Protein AF-I0AJA7-F1 (afdb_monomer)

Radius of gyration: 18.66 Å; Cα contacts (8 Å, |Δi|>4): 618; chains: 1; bounding box: 47×34×49 Å

pLDDT: mean 85.01, std 11.53, range [27.8, 97.38]

Structure (mmCIF, N/CA/C/O backbone):
data_AF-I0AJA7-F1
#
_entry.id   AF-I0AJA7-F1
#
loop_
_atom_site.group_PDB
_atom_site.id
_atom_site.type_symbol
_atom_site.label_atom_id
_atom_site.label_alt_id
_atom_site.label_comp_id
_atom_site.label_asym_id
_atom_site.label_entity_id
_atom_site.label_seq_id
_atom_site.pdbx_PDB_ins_code
_atom_site.Cartn_x
_atom_site.Cartn_y
_atom_site.Cartn_z
_atom_site.occupancy
_atom_site.B_iso_or_equiv
_atom_site.auth_seq_id
_atom_site.auth_comp_id
_atom_site.auth_asym_id
_atom_site.auth_atom_id
_atom_site.pdbx_PDB_model_num
ATOM 1 N N . MET A 1 1 ? -24.443 5.698 -25.771 1.00 28.80 1 MET A N 1
ATOM 2 C CA . MET A 1 1 ? -25.029 6.814 -25.004 1.00 28.80 1 MET A CA 1
ATOM 3 C C . MET A 1 1 ? -23.928 7.252 -24.062 1.00 28.80 1 MET A C 1
ATOM 5 O O . MET A 1 1 ? -23.588 6.493 -23.167 1.00 28.80 1 MET A O 1
ATOM 9 N N . ASN A 1 2 ? -23.238 8.340 -24.402 1.00 27.80 2 ASN A N 1
ATOM 10 C CA . ASN A 1 2 ? -22.091 8.824 -23.638 1.00 27.80 2 ASN A CA 1
ATOM 11 C C . ASN A 1 2 ? -22.636 9.619 -22.460 1.00 27.80 2 ASN A C 1
ATOM 13 O O . ASN A 1 2 ? -22.949 10.796 -22.620 1.00 27.80 2 ASN A O 1
ATOM 17 N N . ASP A 1 3 ? -22.815 8.954 -21.324 1.00 27.94 3 ASP A N 1
ATOM 18 C CA . ASP A 1 3 ? -23.122 9.650 -20.084 1.00 27.94 3 ASP A CA 1
ATOM 19 C C . ASP A 1 3 ? -21.800 10.179 -19.528 1.00 27.94 3 ASP A C 1
ATOM 21 O O . ASP A 1 3 ? -20.917 9.420 -19.118 1.00 27.94 3 ASP A O 1
ATOM 25 N N . ILE A 1 4 ? -21.612 11.491 -19.651 1.00 33.59 4 ILE A N 1
ATOM 26 C CA . ILE A 1 4 ? -20.440 12.183 -19.129 1.00 33.59 4 ILE A CA 1
ATOM 27 C C . ILE A 1 4 ? -20.624 12.239 -17.616 1.00 33.59 4 ILE A C 1
ATOM 29 O O . ILE A 1 4 ? -21.401 13.035 -17.094 1.00 33.59 4 ILE A O 1
ATOM 33 N N . ALA A 1 5 ? -19.907 11.347 -16.940 1.00 31.38 5 ALA A N 1
ATOM 34 C CA . ALA A 1 5 ? -19.584 11.397 -15.526 1.00 31.38 5 ALA A CA 1
ATOM 35 C C . ALA A 1 5 ? -19.478 12.840 -14.989 1.00 31.38 5 ALA A C 1
ATOM 37 O O . ALA A 1 5 ? -18.653 13.601 -15.503 1.00 31.38 5 ALA A O 1
ATOM 38 N N . PRO A 1 6 ? -20.231 13.231 -13.943 1.00 36.44 6 PRO A N 1
ATOM 39 C CA . PRO A 1 6 ? -19.955 14.473 -13.233 1.00 36.44 6 PRO A CA 1
ATOM 40 C C . PRO A 1 6 ? -18.508 14.462 -12.727 1.00 36.44 6 PRO A C 1
ATOM 42 O O . PRO A 1 6 ? -18.065 13.465 -12.145 1.00 36.44 6 PRO A O 1
ATOM 45 N N . ASN A 1 7 ? -17.787 15.567 -12.931 1.00 42.69 7 ASN A N 1
ATOM 46 C CA . ASN A 1 7 ? -16.457 15.788 -12.361 1.00 42.69 7 ASN A CA 1
ATOM 47 C C . ASN A 1 7 ? -16.501 15.473 -10.850 1.00 42.69 7 ASN A C 1
ATOM 49 O O . ASN A 1 7 ? -17.258 16.120 -10.130 1.00 42.69 7 ASN A O 1
ATOM 53 N N . ASN A 1 8 ? -15.709 14.485 -10.408 1.00 51.44 8 ASN A N 1
ATOM 54 C CA . ASN A 1 8 ? -15.612 13.902 -9.048 1.00 51.44 8 ASN A CA 1
ATOM 55 C C . ASN A 1 8 ? -16.446 12.641 -8.752 1.00 51.44 8 ASN A C 1
ATOM 57 O O . ASN A 1 8 ? -16.579 12.246 -7.596 1.00 51.44 8 ASN A O 1
ATOM 61 N N . SER A 1 9 ? -16.955 11.958 -9.775 1.00 63.28 9 SER A N 1
ATOM 62 C CA . SER A 1 9 ? -17.597 10.650 -9.593 1.00 63.28 9 SER A CA 1
ATOM 63 C C . SER A 1 9 ? -16.563 9.521 -9.633 1.00 63.28 9 SER A C 1
ATOM 65 O O . SER A 1 9 ? -15.803 9.414 -10.595 1.00 63.28 9 SER A O 1
ATOM 67 N N . SER A 1 10 ? -16.547 8.650 -8.621 1.00 75.19 10 SER A N 1
ATOM 68 C CA . SER A 1 10 ? -15.778 7.397 -8.659 1.00 75.19 10 SER A CA 1
ATOM 69 C C . SER A 1 10 ? -16.652 6.228 -9.090 1.00 75.19 10 SER A C 1
ATOM 71 O O . SER A 1 10 ? -17.839 6.168 -8.771 1.00 75.19 10 SER A O 1
ATOM 73 N N . TYR A 1 11 ? -16.053 5.269 -9.791 1.00 78.31 11 TYR A N 1
ATOM 74 C CA . TYR A 1 11 ? -16.751 4.112 -10.341 1.00 78.31 11 TY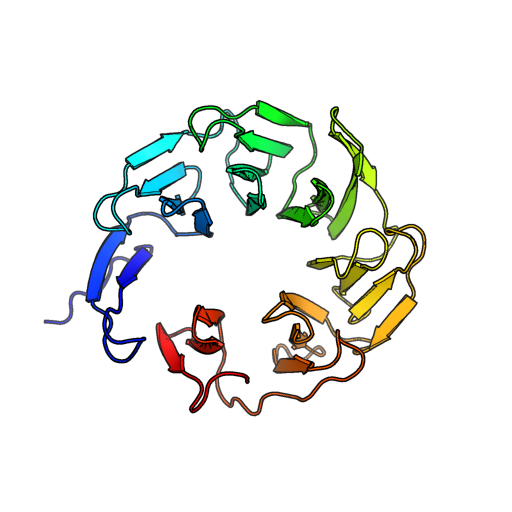R A CA 1
ATOM 75 C C . TYR A 1 11 ? -16.161 2.823 -9.792 1.00 78.31 11 TYR A C 1
ATOM 77 O O . TYR A 1 11 ? -14.954 2.606 -9.871 1.00 78.31 11 TYR A O 1
ATOM 85 N N . LEU A 1 12 ? -17.021 1.939 -9.295 1.00 80.12 12 LEU A N 1
ATOM 86 C CA . LEU A 1 12 ? -16.659 0.550 -9.062 1.00 80.12 12 LEU A CA 1
ATOM 87 C C . LEU A 1 12 ? -17.099 -0.273 -10.261 1.00 80.12 12 LEU A C 1
ATOM 89 O O . LEU A 1 12 ? -18.287 -0.353 -10.579 1.00 80.12 12 LEU A O 1
ATOM 93 N N . THR A 1 13 ? -16.132 -0.911 -10.904 1.00 81.44 13 THR A N 1
ATOM 94 C CA . THR A 1 13 ? -16.373 -1.850 -11.995 1.00 81.44 13 THR A CA 1
ATOM 95 C C . THR A 1 13 ? -15.940 -3.251 -11.584 1.00 81.44 13 THR A C 1
ATOM 97 O O . THR A 1 13 ? -15.104 -3.437 -10.698 1.00 81.44 13 THR A O 1
ATOM 100 N N . LYS A 1 14 ? -16.535 -4.262 -12.214 1.00 83.06 14 LYS A N 1
ATOM 101 C CA . LYS A 1 14 ? -16.221 -5.669 -11.971 1.00 83.06 14 LYS A CA 1
ATOM 102 C C . LYS A 1 14 ? -16.114 -6.417 -13.285 1.00 83.06 14 LYS A C 1
ATOM 104 O O . LYS A 1 14 ? -16.955 -6.262 -14.167 1.00 83.06 14 LYS A O 1
ATOM 109 N N . SER A 1 15 ? -15.111 -7.277 -13.364 1.00 82.38 15 SER A N 1
ATOM 110 C CA . SER A 1 15 ? -14.985 -8.277 -14.413 1.00 82.38 15 SER A CA 1
ATOM 111 C C . SER A 1 15 ? -15.304 -9.667 -13.862 1.00 82.38 15 SER A C 1
ATOM 113 O O . SER A 1 15 ? -14.946 -9.992 -12.728 1.00 82.38 15 SER A O 1
ATOM 115 N N . ILE A 1 16 ? -15.978 -10.487 -14.669 1.00 83.44 16 ILE A N 1
ATOM 116 C CA . ILE A 1 16 ? -16.261 -11.903 -14.372 1.00 83.44 16 ILE A CA 1
ATOM 117 C C . ILE A 1 16 ? -15.539 -12.865 -15.321 1.00 83.44 16 ILE A C 1
ATOM 119 O O . ILE A 1 16 ? -15.598 -14.074 -15.127 1.00 83.44 16 ILE A O 1
ATOM 123 N N . ASP A 1 17 ? -14.845 -12.338 -16.325 1.00 79.44 17 ASP A N 1
ATOM 124 C CA . ASP A 1 17 ? -14.130 -13.102 -17.347 1.00 79.44 17 ASP A CA 1
ATOM 125 C C . ASP A 1 17 ? -12.605 -12.963 -17.217 1.00 79.44 17 ASP A C 1
ATOM 127 O O . ASP A 1 17 ? -11.851 -13.296 -18.123 1.00 79.44 17 ASP A O 1
ATOM 131 N N . GLY A 1 18 ? -12.118 -12.511 -16.060 1.00 72.00 18 GLY A N 1
ATOM 132 C CA . GLY A 1 18 ? -10.684 -12.360 -15.822 1.00 72.00 18 GLY A CA 1
ATOM 133 C C . GLY A 1 18 ? -10.093 -11.147 -16.541 1.00 72.00 18 GLY A C 1
ATOM 134 O O . GLY A 1 18 ? -8.983 -11.230 -17.071 1.00 72.00 18 GLY A O 1
ATOM 135 N N . GLY A 1 19 ? -10.840 -10.044 -16.547 1.00 75.56 19 GLY A N 1
ATOM 136 C CA . GLY A 1 19 ? -10.420 -8.714 -16.974 1.00 75.56 19 GLY A CA 1
ATOM 137 C C . GLY A 1 19 ? -10.599 -8.410 -18.458 1.00 75.56 19 GLY A C 1
ATOM 138 O O . GLY A 1 19 ? -10.086 -7.380 -18.887 1.00 75.56 19 GLY A O 1
ATOM 139 N N . PHE A 1 20 ? -11.287 -9.261 -19.233 1.00 71.44 20 PHE A N 1
ATOM 140 C CA . PHE A 1 20 ? -11.563 -8.976 -20.648 1.00 71.44 20 PHE A CA 1
ATOM 141 C C . PHE A 1 20 ? -12.700 -7.967 -20.802 1.00 71.44 20 PHE A C 1
ATOM 143 O O . PHE A 1 20 ? -12.586 -7.044 -21.603 1.00 71.44 20 PHE A O 1
ATOM 150 N N . ASN A 1 21 ? -13.760 -8.105 -20.006 1.00 79.31 21 ASN A N 1
ATOM 151 C CA . ASN A 1 21 ? -14.864 -7.156 -19.946 1.00 79.31 21 ASN A CA 1
ATOM 152 C C . ASN A 1 21 ? -15.078 -6.666 -18.516 1.00 79.31 21 ASN A C 1
ATOM 154 O O . ASN A 1 21 ? -14.961 -7.423 -17.549 1.00 79.31 21 ASN A O 1
ATOM 158 N N . TRP A 1 22 ? -15.430 -5.387 -18.399 1.00 81.88 22 TRP A N 1
ATOM 159 C CA . TRP A 1 22 ? -15.702 -4.713 -17.135 1.00 81.88 22 TRP A CA 1
ATOM 160 C C . TRP A 1 22 ? -17.100 -4.109 -17.169 1.00 81.88 22 TRP A C 1
ATOM 162 O O . TRP A 1 22 ? -17.457 -3.392 -18.102 1.00 81.88 22 TRP A O 1
ATOM 172 N N . HIS A 1 23 ? -17.888 -4.389 -16.136 1.00 82.31 23 HIS A N 1
ATOM 173 C CA . HIS A 1 23 ? -19.232 -3.849 -15.971 1.00 82.31 23 HIS A CA 1
ATOM 174 C C . HIS A 1 23 ? -19.256 -2.878 -14.800 1.00 82.31 23 HIS A C 1
ATOM 176 O O . HIS A 1 23 ? -18.703 -3.172 -13.738 1.00 82.31 23 HIS A O 1
ATOM 182 N N . LEU A 1 24 ? -19.905 -1.730 -14.987 1.00 84.25 24 LEU A N 1
ATOM 183 C CA . LEU A 1 24 ? -20.168 -0.797 -13.900 1.00 84.25 24 LEU A CA 1
ATOM 184 C C . LEU A 1 24 ? -21.097 -1.459 -12.878 1.00 84.25 24 LEU A C 1
ATOM 186 O O . LEU A 1 24 ? -22.171 -1.938 -13.233 1.00 84.25 24 LEU A O 1
ATOM 190 N N . ILE A 1 25 ? -20.667 -1.477 -11.621 1.00 82.25 25 ILE A N 1
ATOM 191 C CA . ILE A 1 25 ? -21.455 -1.970 -10.492 1.00 82.25 25 ILE A CA 1
ATOM 192 C C . ILE A 1 25 ? -22.130 -0.803 -9.786 1.00 82.25 25 ILE A C 1
ATOM 194 O O . ILE A 1 25 ? -23.331 -0.839 -9.538 1.00 82.25 25 ILE A O 1
ATOM 198 N N . GLN A 1 26 ? -21.358 0.238 -9.471 1.00 80.88 26 GLN A N 1
ATOM 199 C CA . GLN A 1 26 ? -21.854 1.376 -8.714 1.00 80.88 26 GLN A CA 1
ATOM 200 C C . GLN A 1 26 ? -21.039 2.636 -9.002 1.00 80.88 26 GLN A C 1
ATOM 202 O O . GLN A 1 26 ? -19.828 2.575 -9.229 1.00 80.88 26 GLN A O 1
ATOM 207 N N . SER A 1 27 ? -21.716 3.779 -8.952 1.00 79.75 27 SER A N 1
ATOM 208 C CA . SER A 1 27 ? -21.107 5.107 -8.945 1.00 79.75 27 SER A CA 1
ATOM 209 C C . SER A 1 27 ? -21.172 5.699 -7.543 1.00 79.75 27 SER A C 1
ATOM 211 O O . SER A 1 27 ? -22.176 5.555 -6.844 1.00 79.75 27 SER A O 1
ATOM 213 N N . PHE A 1 28 ? -20.111 6.388 -7.147 1.00 75.56 28 PHE A N 1
ATOM 214 C CA . PHE A 1 28 ? -20.009 7.099 -5.881 1.00 75.56 28 PHE A CA 1
ATOM 215 C C . PHE A 1 28 ? -19.777 8.581 -6.144 1.00 75.56 28 PHE A C 1
ATOM 217 O O . PHE A 1 28 ? -19.058 8.948 -7.071 1.00 75.56 28 PHE A O 1
ATOM 224 N N . SER A 1 29 ? -20.363 9.425 -5.297 1.00 75.12 29 SER A N 1
ATOM 225 C CA . SER A 1 29 ? -20.196 10.881 -5.347 1.00 75.12 29 SER A CA 1
ATOM 226 C C . SER A 1 29 ? -18.850 11.367 -4.799 1.00 75.12 29 SER A C 1
ATOM 228 O O . SER A 1 29 ? -18.519 12.533 -4.975 1.00 75.12 29 SER A O 1
ATOM 230 N N . ASN A 1 30 ? -18.106 10.494 -4.113 1.00 74.31 30 ASN A N 1
ATOM 231 C CA . ASN A 1 30 ? -16.823 10.791 -3.478 1.00 74.31 30 ASN A CA 1
ATOM 232 C C . ASN A 1 30 ? -15.710 9.937 -4.092 1.00 74.31 30 ASN A C 1
ATOM 234 O O . ASN A 1 30 ? -15.965 8.831 -4.577 1.00 74.31 30 ASN A O 1
ATOM 238 N N . ASN A 1 31 ? -14.469 10.418 -3.993 1.00 75.69 31 ASN A N 1
ATOM 239 C CA . ASN A 1 31 ? -13.288 9.673 -4.421 1.00 75.69 31 ASN A CA 1
ATOM 240 C C . ASN A 1 31 ? -13.082 8.403 -3.592 1.00 75.69 31 ASN A C 1
ATOM 242 O O . ASN A 1 31 ? -13.161 8.439 -2.361 1.00 75.69 31 ASN A O 1
ATOM 246 N N . ILE A 1 32 ? -12.793 7.292 -4.273 1.00 76.12 32 ILE A N 1
ATOM 247 C CA . ILE A 1 32 ? -12.325 6.063 -3.628 1.00 76.12 32 ILE A CA 1
ATOM 248 C C . ILE A 1 32 ? -10.819 6.194 -3.391 1.00 76.12 32 ILE A C 1
ATOM 250 O O . ILE A 1 32 ? -10.046 6.204 -4.346 1.00 76.12 32 ILE A O 1
ATOM 254 N N . ASN A 1 33 ? -10.411 6.256 -2.125 1.00 73.69 33 ASN A N 1
ATOM 255 C CA . ASN A 1 33 ? -9.003 6.409 -1.738 1.00 73.69 33 ASN A CA 1
ATOM 256 C C . ASN A 1 33 ? -8.335 5.071 -1.397 1.00 73.69 33 ASN A C 1
ATOM 258 O O . ASN A 1 33 ? -7.114 4.979 -1.352 1.00 73.69 33 ASN A O 1
ATOM 262 N N . GLY A 1 34 ? -9.124 4.020 -1.172 1.00 74.81 34 GLY A N 1
ATOM 263 C CA . GLY A 1 34 ? -8.604 2.698 -0.850 1.00 74.81 34 GLY A CA 1
ATOM 264 C C . GLY A 1 34 ? -9.636 1.607 -1.078 1.00 74.81 34 GLY A C 1
ATOM 265 O O . GLY A 1 34 ? -10.841 1.829 -0.950 1.00 74.81 34 GLY A O 1
ATOM 266 N N . PHE A 1 35 ? -9.146 0.425 -1.432 1.00 80.44 35 PHE A N 1
ATOM 267 C CA . PHE A 1 35 ? -9.936 -0.781 -1.625 1.00 80.44 35 PHE A CA 1
ATOM 268 C C . PHE A 1 35 ? -9.157 -1.972 -1.080 1.00 80.44 35 PHE A C 1
ATOM 270 O O . PHE A 1 35 ? -7.956 -2.091 -1.316 1.00 80.44 35 PHE A O 1
ATOM 277 N N . GLY A 1 36 ? -9.841 -2.873 -0.388 1.00 80.00 36 GLY A N 1
ATOM 278 C CA . GLY A 1 36 ? -9.229 -4.097 0.107 1.00 80.00 36 GLY A CA 1
ATOM 279 C C . GLY A 1 36 ? -10.250 -5.186 0.359 1.00 80.00 36 GLY A C 1
ATOM 280 O O . GLY A 1 36 ? -11.458 -4.984 0.229 1.00 80.00 36 GLY A O 1
ATOM 281 N N . SER A 1 37 ? -9.763 -6.368 0.710 1.00 80.69 37 SER A N 1
ATOM 282 C CA . SER A 1 37 ? -10.622 -7.499 1.026 1.00 80.69 37 SER A CA 1
ATOM 283 C C . SER A 1 37 ? -10.061 -8.306 2.177 1.00 80.69 37 SER A C 1
ATOM 285 O O . SER A 1 37 ? -8.865 -8.584 2.199 1.00 80.69 37 SER A O 1
ATOM 287 N N . ILE A 1 38 ? -10.935 -8.754 3.070 1.00 79.56 38 ILE A N 1
ATOM 288 C CA . ILE A 1 38 ? -10.582 -9.690 4.133 1.00 79.56 38 ILE A CA 1
ATOM 289 C C . ILE A 1 38 ? -11.756 -10.620 4.417 1.00 79.56 38 ILE A C 1
ATOM 291 O O . ILE A 1 38 ? -12.902 -10.185 4.422 1.00 79.56 38 ILE A O 1
ATOM 295 N N . ASN A 1 39 ? -11.502 -11.917 4.611 1.00 79.00 39 ASN A N 1
ATOM 296 C CA . ASN A 1 39 ? -12.537 -12.912 4.932 1.00 79.00 39 ASN A CA 1
ATOM 297 C C . ASN A 1 39 ? -13.765 -12.869 3.990 1.00 79.00 39 ASN A C 1
ATOM 299 O O . ASN A 1 39 ? -14.907 -12.882 4.445 1.00 79.00 39 ASN A O 1
ATOM 303 N N . ASN A 1 40 ? -13.533 -12.792 2.670 1.00 79.44 40 ASN A N 1
ATOM 304 C CA . ASN A 1 40 ? -14.555 -12.648 1.610 1.00 79.44 40 ASN A CA 1
ATOM 305 C C . ASN A 1 40 ? -15.407 -11.367 1.655 1.00 79.44 40 ASN A C 1
ATOM 307 O O . ASN A 1 40 ? -16.349 -11.227 0.870 1.00 79.44 40 ASN A O 1
ATOM 311 N N . LYS A 1 41 ? -15.069 -10.425 2.528 1.00 83.19 41 LYS A N 1
ATOM 312 C CA . LYS A 1 41 ? -15.641 -9.086 2.566 1.00 83.19 41 LYS A CA 1
ATOM 313 C C . LYS A 1 41 ? -14.770 -8.130 1.765 1.00 83.19 41 LYS A C 1
ATOM 315 O O . LYS A 1 41 ? -13.550 -8.280 1.754 1.00 83.19 41 LYS A O 1
ATOM 320 N N . LEU A 1 42 ? -15.394 -7.165 1.100 1.00 86.56 42 LEU A N 1
ATOM 321 C CA . LEU A 1 42 ? -14.699 -6.082 0.408 1.00 86.56 42 LEU A CA 1
ATOM 322 C C . LEU A 1 42 ? -14.890 -4.783 1.176 1.00 86.56 42 LEU A C 1
ATOM 324 O O . LEU A 1 42 ? -15.961 -4.540 1.723 1.00 86.56 42 LEU A O 1
ATOM 328 N N . PHE A 1 43 ? -13.871 -3.941 1.167 1.00 84.31 43 PHE A N 1
ATOM 329 C CA . PHE A 1 43 ? -13.844 -2.678 1.882 1.00 84.31 43 PHE A CA 1
ATOM 330 C C . PHE A 1 43 ? -13.462 -1.551 0.934 1.00 84.31 43 PHE A C 1
ATOM 332 O O . PHE A 1 43 ? -12.614 -1.736 0.060 1.00 84.31 43 PHE A O 1
ATOM 339 N N . LEU A 1 44 ? -14.099 -0.398 1.111 1.00 84.56 44 LEU A N 1
ATOM 340 C CA . LEU A 1 44 ? -13.836 0.828 0.368 1.00 84.56 44 LEU A CA 1
ATOM 341 C C . LEU A 1 44 ? -13.639 1.982 1.343 1.00 84.56 44 LEU A C 1
ATOM 343 O O . LEU A 1 44 ? -14.445 2.170 2.250 1.00 84.56 44 LEU A O 1
ATOM 347 N N . ILE A 1 45 ? -12.616 2.792 1.097 1.00 79.00 45 ILE A N 1
ATOM 348 C CA . ILE A 1 45 ? -12.473 4.116 1.701 1.00 79.00 45 ILE A CA 1
ATOM 349 C C . ILE A 1 45 ? -12.988 5.142 0.703 1.00 79.00 45 ILE A C 1
ATOM 351 O O . ILE A 1 45 ? -12.527 5.178 -0.440 1.00 79.00 45 ILE A O 1
ATOM 355 N N . ARG A 1 46 ? -13.908 5.998 1.145 1.00 78.25 46 ARG A N 1
ATOM 356 C CA . ARG A 1 46 ? -14.548 7.038 0.335 1.00 78.25 46 ARG A CA 1
ATOM 357 C C . ARG A 1 46 ? -14.474 8.376 1.066 1.00 78.25 46 ARG A C 1
ATOM 359 O O . ARG A 1 46 ? -15.331 8.675 1.894 1.00 78.25 46 ARG A O 1
ATOM 366 N N . GLY A 1 47 ? -13.453 9.183 0.782 1.00 75.12 47 GLY A N 1
ATOM 367 C CA . GLY A 1 47 ? -13.195 10.411 1.545 1.00 75.12 47 GLY A CA 1
ATOM 368 C C . GLY A 1 47 ? -12.914 10.114 3.025 1.00 75.12 47 GLY A C 1
ATOM 369 O O . GLY A 1 47 ? -11.850 9.593 3.349 1.00 75.12 47 GLY A O 1
ATOM 370 N N . THR A 1 48 ? -13.868 10.433 3.904 1.00 72.56 48 THR A N 1
ATOM 371 C CA . THR A 1 48 ? -13.823 10.173 5.360 1.00 72.56 48 THR A CA 1
ATOM 372 C C . THR A 1 48 ? -14.601 8.932 5.794 1.00 72.56 48 THR A C 1
ATOM 374 O O . THR A 1 48 ? -14.571 8.574 6.970 1.00 72.56 48 THR A O 1
ATOM 377 N N . SER A 1 49 ? -15.311 8.285 4.871 1.00 75.38 49 SER A N 1
ATOM 378 C CA . SER A 1 49 ? -16.213 7.176 5.177 1.00 75.38 49 SER A CA 1
ATOM 379 C C . SER A 1 49 ? -15.597 5.841 4.783 1.00 75.38 49 SER A C 1
ATOM 381 O O . SER A 1 49 ? -14.881 5.732 3.782 1.00 75.38 49 SER A O 1
ATOM 383 N N . PHE A 1 50 ? -15.923 4.806 5.547 1.00 80.50 50 PHE A N 1
ATOM 384 C CA . PHE A 1 50 ? -15.502 3.438 5.282 1.00 80.50 50 PHE A CA 1
ATOM 385 C C . PHE A 1 50 ? -16.723 2.563 5.018 1.00 80.50 50 PHE A C 1
ATOM 387 O O . PHE A 1 50 ? -17.679 2.578 5.793 1.00 80.50 50 PHE A O 1
ATOM 394 N N . SER A 1 51 ? -16.702 1.790 3.935 1.00 83.38 51 SER A N 1
ATOM 395 C CA . SER A 1 51 ? -17.842 0.973 3.515 1.00 83.38 51 SER A CA 1
ATOM 396 C C . SER A 1 51 ? -17.455 -0.485 3.339 1.00 83.38 51 SER A C 1
ATOM 398 O O . SER A 1 51 ? -16.350 -0.802 2.904 1.00 83.38 51 SER A O 1
ATOM 400 N N . LEU A 1 52 ? -18.402 -1.372 3.628 1.00 86.38 52 LEU A N 1
ATOM 401 C CA . LEU A 1 52 ? -18.269 -2.819 3.555 1.00 86.38 52 LEU A CA 1
ATOM 402 C C . LEU A 1 52 ? -19.269 -3.415 2.571 1.00 86.38 52 LEU A C 1
ATOM 404 O O . LEU A 1 52 ? -20.465 -3.127 2.615 1.00 86.38 52 LEU A O 1
ATOM 408 N N . SER A 1 53 ? -18.784 -4.360 1.779 1.00 87.81 53 SER A N 1
ATOM 409 C CA . SER A 1 53 ? -19.605 -5.320 1.061 1.00 87.81 53 SER A CA 1
ATOM 410 C C . SER A 1 53 ? -19.376 -6.731 1.598 1.00 87.81 53 SER A C 1
ATOM 412 O O . SER A 1 53 ? -18.245 -7.215 1.665 1.00 87.81 53 SER A O 1
ATOM 414 N N . SER A 1 54 ? -20.470 -7.414 1.943 1.00 87.81 54 SER A N 1
ATOM 415 C CA . SER A 1 54 ? -20.460 -8.831 2.352 1.00 87.81 54 SER A CA 1
ATOM 416 C C . SER A 1 54 ? -20.923 -9.781 1.240 1.00 87.81 54 SER A C 1
ATOM 418 O O . SER A 1 54 ? -20.960 -10.992 1.431 1.00 87.81 54 SER A O 1
ATOM 420 N N . ASP A 1 55 ? -21.266 -9.248 0.068 1.00 87.06 55 ASP A N 1
ATOM 421 C CA . ASP A 1 55 ? -21.876 -9.970 -1.052 1.00 87.06 55 ASP A CA 1
ATOM 422 C C . ASP A 1 55 ? -21.053 -9.841 -2.347 1.00 87.06 55 ASP A C 1
ATOM 424 O O . ASP A 1 55 ? -21.580 -9.820 -3.461 1.00 87.06 55 ASP A O 1
ATOM 428 N N . LYS A 1 56 ? -19.720 -9.803 -2.207 1.00 84.25 56 LYS A N 1
ATOM 429 C CA . LYS A 1 56 ? -18.758 -9.734 -3.327 1.00 84.25 56 LYS A CA 1
ATOM 430 C C . LYS A 1 56 ? -18.936 -8.484 -4.202 1.00 84.25 56 LYS A C 1
ATOM 432 O O . LYS A 1 56 ? -18.777 -8.552 -5.431 1.00 84.25 56 LYS A O 1
ATOM 437 N N . GLY A 1 57 ? -19.239 -7.362 -3.554 1.00 83.38 57 GLY A N 1
ATOM 438 C CA . GLY A 1 57 ? -19.323 -6.029 -4.138 1.00 83.38 57 GLY A CA 1
ATOM 439 C C . GLY A 1 57 ? -20.686 -5.673 -4.717 1.00 83.38 57 GLY A C 1
ATOM 440 O O . GLY A 1 57 ? -20.763 -4.647 -5.381 1.00 83.38 57 GLY A O 1
ATOM 441 N N . ALA A 1 58 ? -21.722 -6.501 -4.530 1.00 81.31 58 ALA A N 1
ATOM 442 C CA . ALA A 1 58 ? -23.045 -6.237 -5.095 1.00 81.31 58 ALA A CA 1
ATOM 443 C C . ALA A 1 58 ? -23.787 -5.133 -4.328 1.00 81.31 58 ALA A C 1
ATOM 445 O O . ALA A 1 58 ? -24.448 -4.302 -4.945 1.00 81.31 58 ALA A O 1
ATOM 446 N N . THR A 1 59 ? -23.628 -5.084 -3.006 1.00 85.62 59 THR A N 1
ATOM 447 C CA . THR A 1 59 ? -24.118 -4.005 -2.149 1.00 85.62 59 THR A CA 1
ATOM 448 C C . THR A 1 59 ? -23.026 -3.517 -1.204 1.00 85.62 59 THR A C 1
ATOM 450 O O . THR A 1 59 ? -22.121 -4.265 -0.821 1.00 85.62 59 THR A O 1
ATOM 453 N N . TRP A 1 60 ? -23.110 -2.237 -0.841 1.00 85.12 60 TRP A N 1
ATOM 454 C CA . TRP A 1 60 ? -22.157 -1.551 0.025 1.00 85.12 60 TRP A CA 1
ATOM 455 C C . TRP A 1 60 ? -22.901 -0.823 1.134 1.00 85.12 60 TRP A C 1
ATOM 457 O O . TRP A 1 60 ? -23.807 -0.040 0.857 1.00 85.12 60 TRP A O 1
ATOM 467 N N . ASN A 1 61 ? -22.492 -1.071 2.374 1.00 84.06 61 ASN A N 1
ATOM 468 C CA . ASN A 1 61 ? -23.026 -0.413 3.560 1.00 84.06 61 ASN A CA 1
ATOM 469 C C . ASN A 1 61 ? -21.921 0.408 4.213 1.00 84.06 61 ASN A C 1
ATOM 471 O O . ASN A 1 61 ? -20.791 -0.070 4.327 1.00 84.06 61 ASN A O 1
ATOM 475 N N . ASP A 1 62 ? -22.242 1.619 4.649 1.00 82.38 62 ASP A N 1
ATOM 476 C CA . ASP A 1 62 ? -21.326 2.410 5.461 1.00 82.38 62 ASP A CA 1
ATOM 477 C C . ASP A 1 62 ? -21.165 1.779 6.840 1.00 82.38 62 ASP A C 1
ATOM 479 O O . ASP A 1 62 ? -22.141 1.370 7.468 1.00 82.38 62 ASP A O 1
ATOM 483 N N . LEU A 1 63 ? -19.913 1.637 7.266 1.00 75.62 63 LEU A N 1
ATOM 484 C CA . LEU A 1 63 ? -19.559 1.016 8.533 1.00 75.62 63 LEU A CA 1
ATOM 485 C C . LEU A 1 63 ? -19.412 2.049 9.642 1.00 75.62 63 LEU A C 1
ATOM 487 O O . LEU A 1 63 ? -19.960 1.869 10.725 1.00 75.62 63 LEU A O 1
ATOM 491 N N . PHE A 1 64 ? -18.659 3.113 9.376 1.00 70.94 64 PHE A N 1
ATOM 492 C CA . PHE A 1 64 ? -18.363 4.138 10.366 1.00 70.94 64 PHE A CA 1
ATOM 493 C C . PHE A 1 64 ? -17.899 5.436 9.709 1.00 70.94 64 PHE A C 1
ATOM 495 O O . PHE A 1 64 ? -17.289 5.432 8.634 1.00 70.94 64 PHE A O 1
ATOM 502 N N . ASP A 1 65 ? -18.125 6.524 10.438 1.00 72.62 65 ASP A N 1
ATOM 503 C CA . ASP A 1 65 ? -17.352 7.753 10.316 1.00 72.62 65 ASP A CA 1
ATOM 504 C C . ASP A 1 65 ? -16.225 7.707 11.351 1.00 72.62 65 ASP A C 1
ATOM 506 O O . ASP A 1 65 ? -16.442 7.291 12.492 1.00 72.62 65 ASP A O 1
ATOM 510 N N . ILE A 1 66 ? -15.013 8.112 10.968 1.00 72.88 66 ILE A N 1
ATOM 511 C CA . ILE A 1 66 ? -13.897 8.195 11.916 1.00 72.88 66 ILE A CA 1
ATOM 512 C C . ILE A 1 66 ? -14.053 9.487 12.723 1.00 72.88 66 ILE A C 1
ATOM 514 O O . ILE A 1 66 ? -13.953 10.570 12.139 1.00 72.88 66 ILE A O 1
ATOM 518 N N . PRO A 1 67 ? -14.297 9.420 14.046 1.00 67.50 67 PRO A N 1
ATOM 519 C CA . PRO A 1 67 ? -14.563 10.616 14.832 1.00 67.50 67 PRO A CA 1
ATOM 520 C C . PRO A 1 67 ? -13.401 11.610 14.745 1.00 67.50 67 PRO A C 1
ATOM 522 O O . PRO A 1 67 ? -12.247 11.245 14.958 1.00 67.50 67 PRO A O 1
ATOM 525 N N . SER A 1 68 ? -13.715 12.877 14.468 1.00 74.94 68 SER A N 1
ATOM 526 C CA . SER A 1 68 ? -12.772 14.011 14.469 1.00 74.94 68 SER A CA 1
ATOM 527 C C . SER A 1 68 ? -11.674 14.006 13.393 1.00 74.94 68 SER A C 1
ATOM 529 O O . SER A 1 68 ? -10.912 14.976 13.326 1.00 74.94 68 SER A O 1
ATOM 531 N N . ALA A 1 69 ? -11.590 12.970 12.554 1.00 78.25 69 ALA A N 1
ATOM 532 C CA . ALA A 1 69 ? -10.684 12.921 11.411 1.00 78.25 69 ALA A CA 1
ATOM 533 C C . ALA A 1 69 ? -11.351 13.520 10.169 1.00 78.25 69 ALA A C 1
ATOM 535 O O . ALA A 1 69 ? -12.495 13.201 9.848 1.00 78.25 69 ALA A O 1
ATOM 536 N N . ASN A 1 70 ? -10.624 14.378 9.456 1.00 82.88 70 ASN A N 1
ATOM 537 C CA . ASN A 1 70 ? -11.101 14.986 8.212 1.00 82.88 70 ASN A CA 1
ATOM 538 C C . ASN A 1 70 ? -10.564 14.266 6.976 1.00 82.88 70 ASN A C 1
ATOM 540 O O . ASN A 1 70 ? -11.012 14.547 5.864 1.00 82.88 70 ASN A O 1
ATOM 544 N N . LEU A 1 71 ? -9.599 13.358 7.150 1.00 83.81 71 LEU A N 1
ATOM 545 C CA . LEU A 1 71 ? -8.991 12.634 6.046 1.00 83.81 71 LEU A CA 1
ATOM 546 C C . LEU A 1 71 ? -8.586 11.220 6.453 1.00 83.81 71 LEU A C 1
ATOM 548 O O . LEU A 1 71 ? -7.890 11.027 7.445 1.00 83.81 71 LEU A O 1
ATOM 552 N N . ILE A 1 72 ? -8.954 10.246 5.622 1.00 86.12 72 ILE A N 1
ATOM 553 C CA . ILE A 1 72 ? -8.354 8.911 5.627 1.00 86.12 72 ILE A CA 1
ATOM 554 C C . ILE A 1 72 ? -7.287 8.868 4.537 1.00 86.12 72 ILE A C 1
ATOM 556 O O . ILE A 1 72 ? -7.583 9.164 3.376 1.00 86.12 72 ILE A O 1
ATOM 560 N N . THR A 1 73 ? -6.065 8.487 4.902 1.00 86.81 73 THR A N 1
ATOM 561 C CA . THR A 1 73 ? -4.916 8.461 3.983 1.00 86.81 73 THR A CA 1
ATOM 562 C C . THR A 1 73 ? -4.550 7.071 3.498 1.00 86.81 73 THR A C 1
ATOM 564 O O . THR A 1 73 ? -4.187 6.914 2.336 1.00 86.81 73 THR A O 1
ATOM 567 N N . SER A 1 74 ? -4.674 6.056 4.350 1.00 87.50 74 SER A N 1
ATOM 568 C CA . SER A 1 74 ? -4.370 4.672 3.994 1.00 87.50 74 SER A CA 1
ATOM 569 C C . SER A 1 74 ? -5.131 3.694 4.886 1.00 87.50 74 SER A C 1
ATOM 571 O O . SER A 1 74 ? -5.592 4.040 5.977 1.00 87.50 74 SER A O 1
ATOM 573 N N . CYS A 1 75 ? -5.239 2.450 4.422 1.00 87.44 75 CYS A N 1
ATOM 574 C CA . CYS A 1 75 ? -5.641 1.322 5.247 1.00 87.44 75 CYS A CA 1
ATOM 575 C C . CYS A 1 75 ? -4.774 0.093 5.002 1.00 87.44 75 CYS A C 1
ATOM 577 O O . CYS A 1 75 ? -4.345 -0.173 3.879 1.00 87.44 75 CYS A O 1
ATOM 579 N N . SER A 1 76 ? -4.645 -0.716 6.047 1.00 88.56 76 SER A N 1
ATOM 580 C CA . SER A 1 76 ? -4.047 -2.044 6.002 1.00 88.56 76 SER A CA 1
ATOM 581 C C . SER A 1 76 ? -4.999 -3.073 6.605 1.00 88.56 76 SER A C 1
ATOM 583 O O . SER A 1 76 ? -5.746 -2.776 7.540 1.00 88.56 76 SER A O 1
ATOM 585 N N . PHE A 1 77 ? -4.960 -4.292 6.072 1.00 86.75 77 PHE A N 1
ATOM 586 C CA . PHE A 1 77 ? -5.775 -5.419 6.514 1.00 86.75 77 PHE A CA 1
ATOM 587 C C . PHE A 1 77 ? -4.855 -6.520 7.042 1.00 86.75 77 PHE A C 1
ATOM 589 O O . PHE A 1 77 ? -4.035 -7.047 6.288 1.00 86.75 77 PHE A O 1
ATOM 596 N N . SER A 1 78 ? -4.987 -6.864 8.324 1.00 85.69 78 SER A N 1
ATOM 597 C CA . SER A 1 78 ? -4.171 -7.911 8.947 1.00 85.69 78 SER A CA 1
ATOM 598 C C . SER A 1 78 ? -4.596 -9.304 8.525 1.00 85.69 78 SER A C 1
ATOM 600 O O . SER A 1 78 ? -5.748 -9.540 8.173 1.00 85.69 78 SER A O 1
ATOM 602 N N . GLN A 1 79 ? -3.712 -10.285 8.686 1.00 81.06 79 GLN A N 1
ATOM 603 C CA . GLN A 1 79 ? -4.099 -11.694 8.535 1.00 81.06 79 GLN A CA 1
ATOM 604 C C . GLN A 1 79 ? -5.160 -12.130 9.563 1.00 81.06 79 GLN A C 1
ATOM 606 O O . GLN A 1 79 ? -5.927 -13.057 9.312 1.00 81.06 79 GLN A O 1
ATOM 611 N N . ASN A 1 80 ? -5.243 -11.431 10.698 1.00 84.19 80 ASN A N 1
ATOM 612 C CA . ASN A 1 80 ? -6.137 -11.749 11.811 1.00 84.19 80 ASN A CA 1
ATOM 613 C C . ASN A 1 80 ? -7.520 -11.082 11.722 1.00 84.19 80 ASN A C 1
ATOM 615 O O . ASN A 1 80 ? -8.306 -11.200 12.660 1.00 84.19 80 ASN A O 1
ATOM 619 N N . GLY A 1 81 ? -7.855 -10.382 10.632 1.00 84.94 81 GLY A N 1
ATOM 620 C CA . GLY A 1 81 ? -9.168 -9.727 10.512 1.00 84.94 81 GLY A CA 1
ATOM 621 C C . GLY A 1 81 ? -9.204 -8.263 10.949 1.00 84.94 81 GLY A C 1
ATOM 622 O O . GLY A 1 81 ? -10.273 -7.656 10.921 1.00 84.94 81 GLY A O 1
ATOM 623 N N . PHE A 1 82 ? -8.075 -7.700 11.378 1.00 89.31 82 PHE A N 1
ATOM 624 C CA . PHE A 1 82 ? -7.991 -6.319 11.846 1.00 89.31 82 PHE A CA 1
ATOM 625 C C . PHE A 1 82 ? -7.854 -5.359 10.673 1.00 89.31 82 PHE A C 1
ATOM 627 O O . PHE A 1 82 ? -7.258 -5.676 9.643 1.00 89.31 82 PHE A O 1
ATOM 634 N N . ILE A 1 83 ? -8.406 -4.169 10.860 1.00 89.19 83 ILE A N 1
ATOM 635 C CA . ILE A 1 83 ? -8.364 -3.085 9.888 1.00 89.19 83 ILE A CA 1
ATOM 636 C C . ILE A 1 83 ? -7.656 -1.925 10.561 1.00 89.19 83 ILE A C 1
ATOM 638 O O . ILE A 1 83 ? -8.152 -1.411 11.562 1.00 89.19 83 ILE A O 1
ATOM 642 N N . TYR A 1 84 ? -6.516 -1.521 10.019 1.00 90.81 84 TYR A N 1
ATOM 643 C CA . TYR A 1 84 ? -5.796 -0.333 10.459 1.00 90.81 84 TYR A CA 1
ATOM 644 C C . TYR A 1 84 ? -6.053 0.791 9.474 1.00 90.81 84 TYR A C 1
ATOM 646 O O . TYR A 1 84 ? -6.024 0.565 8.265 1.00 90.81 84 TYR A O 1
ATOM 654 N N . VAL A 1 85 ? -6.295 1.992 9.985 1.00 89.94 85 VAL A N 1
ATOM 655 C CA . VAL A 1 85 ? -6.599 3.171 9.175 1.00 89.94 85 VAL A CA 1
ATOM 656 C C . VAL A 1 85 ? -5.756 4.338 9.663 1.00 89.94 85 VAL A C 1
ATOM 658 O O . VAL A 1 85 ? -5.831 4.692 10.839 1.00 89.94 85 VAL A O 1
ATOM 661 N N . SER A 1 86 ? -4.958 4.928 8.774 1.00 91.19 86 SER A N 1
ATOM 662 C CA . SER A 1 86 ? -4.214 6.158 9.055 1.00 91.19 86 SER A CA 1
ATOM 663 C C . SER A 1 86 ? -5.025 7.383 8.644 1.00 91.19 86 SER A C 1
ATOM 665 O O . SER A 1 86 ? -5.722 7.376 7.623 1.00 91.19 86 SER A O 1
ATOM 667 N N . THR A 1 87 ? -4.944 8.435 9.455 1.00 90.56 87 THR A N 1
ATOM 668 C CA . THR A 1 87 ? -5.702 9.675 9.280 1.00 90.56 87 THR A CA 1
ATOM 669 C C . THR A 1 87 ? -4.870 10.910 9.621 1.00 90.56 87 THR A C 1
ATOM 671 O O . THR A 1 87 ? -3.748 10.822 10.127 1.00 90.56 87 THR A O 1
ATOM 674 N N . ASP A 1 88 ? -5.464 12.087 9.414 1.00 90.00 88 ASP A N 1
ATOM 675 C CA . ASP A 1 88 ? -4.943 13.375 9.888 1.00 90.00 88 ASP A CA 1
ATOM 676 C C . ASP A 1 88 ? -4.930 13.525 11.422 1.00 90.00 88 ASP A C 1
ATOM 678 O O . ASP A 1 88 ? -4.435 14.528 11.939 1.00 90.00 88 ASP A O 1
ATOM 682 N N . LYS A 1 89 ? -5.473 12.551 12.166 1.00 90.69 89 LYS A N 1
ATOM 683 C CA . LYS A 1 89 ? -5.551 12.560 13.637 1.00 90.69 89 LYS A CA 1
ATOM 684 C C . LYS A 1 89 ? -4.824 11.409 14.318 1.00 90.69 89 LYS A C 1
ATOM 686 O O . LYS A 1 89 ? -4.822 11.364 15.546 1.00 90.69 89 LYS A O 1
ATOM 691 N N . GLY A 1 90 ? -4.200 10.519 13.555 1.00 92.50 90 GLY A N 1
ATOM 692 C CA . GLY A 1 90 ? -3.491 9.367 14.089 1.00 92.50 90 GLY A CA 1
ATOM 693 C C . GLY A 1 90 ? -3.859 8.083 13.366 1.00 92.50 90 GLY A C 1
ATOM 694 O O . GLY A 1 90 ? -4.173 8.083 12.176 1.00 92.50 90 GLY A O 1
ATOM 695 N N . ILE A 1 91 ? -3.809 6.971 14.093 1.00 93.56 91 ILE A N 1
ATOM 696 C CA . ILE A 1 91 ? -4.122 5.645 13.555 1.00 93.56 91 ILE A CA 1
ATOM 697 C C . ILE A 1 91 ? -5.243 5.033 14.380 1.00 93.56 91 ILE A C 1
ATOM 699 O O . ILE A 1 91 ? -5.213 5.064 15.611 1.00 93.56 91 ILE A O 1
ATOM 703 N N . PHE A 1 92 ? -6.214 4.446 13.691 1.00 91.75 92 PHE A N 1
ATOM 704 C CA . PHE A 1 92 ? -7.325 3.715 14.283 1.00 91.75 92 PHE A CA 1
ATOM 705 C C . PHE A 1 92 ? -7.245 2.239 13.901 1.00 91.75 92 PHE A C 1
ATOM 707 O O . PHE A 1 92 ? -6.818 1.896 12.798 1.00 91.75 92 PHE A O 1
ATOM 714 N N . VAL A 1 93 ? -7.689 1.366 14.803 1.00 91.75 93 VAL A N 1
ATOM 715 C CA . VAL A 1 93 ? -7.834 -0.068 14.559 1.00 91.75 93 VAL A CA 1
ATOM 716 C C . VAL A 1 93 ? -9.269 -0.517 14.792 1.00 91.75 93 VAL A C 1
ATOM 718 O O . VAL A 1 93 ? -9.881 -0.198 15.814 1.00 91.75 93 VAL A O 1
ATOM 721 N N . SER A 1 94 ? -9.781 -1.329 13.875 1.00 89.31 94 SER A N 1
ATOM 722 C CA . SER A 1 94 ? -10.935 -2.184 14.122 1.00 89.31 94 SER A CA 1
ATOM 723 C C . SER A 1 94 ? -10.481 -3.623 14.305 1.00 89.31 94 SER A C 1
ATOM 725 O O . SER A 1 94 ? -9.772 -4.167 13.459 1.00 89.31 94 SER A O 1
ATOM 727 N N . LYS A 1 95 ? -10.918 -4.248 15.401 1.00 90.12 95 LYS A N 1
ATOM 728 C CA . LYS A 1 95 ? -10.660 -5.666 15.708 1.00 90.12 95 LYS A CA 1
ATOM 729 C C . LYS A 1 95 ? -11.899 -6.548 15.526 1.00 90.12 95 LYS A C 1
ATOM 731 O O . LYS A 1 95 ? -11.844 -7.751 15.753 1.00 90.12 95 LYS A O 1
ATOM 736 N N . ASP A 1 96 ? -13.016 -5.956 15.113 1.00 86.19 96 ASP A N 1
ATOM 737 C CA . ASP A 1 96 ? -14.344 -6.571 15.059 1.00 86.19 96 ASP A CA 1
ATOM 738 C C . ASP A 1 96 ? -14.990 -6.422 13.670 1.00 86.19 96 ASP A C 1
ATOM 740 O O . ASP A 1 96 ? -16.194 -6.198 13.529 1.00 86.19 96 ASP A O 1
ATOM 744 N N . ASN A 1 97 ? -14.176 -6.598 12.622 1.00 77.25 97 ASN A N 1
ATOM 745 C CA . ASN A 1 97 ? -14.574 -6.524 11.211 1.00 77.25 97 ASN A CA 1
ATOM 746 C C . ASN A 1 97 ? -15.171 -5.171 10.787 1.00 77.25 97 ASN A C 1
ATOM 748 O O . ASN A 1 97 ? -16.072 -5.130 9.946 1.00 77.25 97 ASN A O 1
ATOM 752 N N . GLY A 1 98 ? -14.661 -4.077 11.348 1.00 76.19 98 GLY A N 1
ATOM 753 C CA . GLY A 1 98 ? -15.092 -2.725 11.014 1.00 76.19 98 GLY A CA 1
ATOM 754 C C . GLY A 1 98 ? -16.349 -2.277 11.753 1.00 76.19 98 GLY A C 1
ATOM 755 O O . GLY A 1 98 ? -17.008 -1.369 11.270 1.00 76.19 98 GLY A O 1
ATOM 756 N N . THR A 1 99 ? -16.711 -2.902 12.879 1.00 77.62 99 THR A N 1
ATOM 757 C CA . THR A 1 99 ? -17.893 -2.490 13.661 1.00 77.62 99 THR A CA 1
ATOM 758 C C . THR A 1 99 ? -17.543 -1.342 14.609 1.00 77.62 99 THR A C 1
ATOM 760 O O . THR A 1 99 ? -18.315 -0.399 14.760 1.00 77.62 99 THR A O 1
ATOM 763 N N . THR A 1 100 ? -16.363 -1.393 15.227 1.00 84.81 100 THR A N 1
ATOM 764 C CA . THR A 1 100 ? -15.833 -0.332 16.085 1.00 84.81 100 THR A CA 1
ATOM 765 C C . THR A 1 100 ? -14.418 0.050 15.677 1.00 84.81 100 THR A C 1
ATOM 767 O O . THR A 1 100 ? -13.659 -0.763 15.140 1.00 84.81 100 THR A O 1
ATOM 770 N N . LEU A 1 101 ? -14.063 1.305 15.952 1.00 86.69 101 LEU A N 1
ATOM 771 C CA . LEU A 1 101 ? -12.713 1.830 15.806 1.00 86.69 101 LEU A CA 1
ATOM 772 C C . LEU A 1 101 ? -12.188 2.302 17.153 1.00 86.69 101 LEU A C 1
ATOM 774 O O . LEU A 1 101 ? -12.867 3.025 17.877 1.00 86.69 101 LEU A O 1
ATOM 778 N N . ASN A 1 102 ? -10.948 1.932 17.443 1.00 90.06 102 ASN A N 1
ATOM 779 C CA . ASN A 1 102 ? -10.218 2.388 18.613 1.00 90.06 102 ASN A CA 1
ATOM 780 C C . ASN A 1 102 ? -8.951 3.093 18.146 1.00 90.06 102 ASN A C 1
ATOM 782 O O . ASN A 1 102 ? -8.234 2.573 17.290 1.00 90.06 102 ASN A O 1
ATOM 786 N N . GLN A 1 103 ? -8.683 4.271 18.692 1.00 91.44 103 GLN A N 1
ATOM 787 C CA . GLN A 1 103 ? -7.465 5.007 18.386 1.00 91.44 103 GLN A CA 1
ATOM 788 C C . GLN A 1 103 ? -6.261 4.316 19.041 1.00 91.44 103 GLN A C 1
ATOM 790 O O . GLN A 1 103 ? -6.334 3.901 20.197 1.00 91.44 103 GLN A O 1
ATOM 795 N N . ILE A 1 104 ? -5.176 4.154 18.283 1.00 93.38 104 ILE A N 1
ATOM 796 C CA . ILE A 1 104 ? -3.920 3.515 18.720 1.00 93.38 104 ILE A CA 1
ATOM 797 C C . ILE A 1 104 ? -2.697 4.415 18.521 1.00 93.38 104 ILE A C 1
ATOM 799 O O . ILE A 1 104 ? -1.564 3.996 18.743 1.00 93.38 104 ILE A O 1
ATOM 803 N N . SER A 1 105 ? -2.917 5.636 18.045 1.00 92.12 105 SER A N 1
ATOM 804 C CA . SER A 1 105 ? -1.905 6.678 17.956 1.00 92.12 105 SER A CA 1
ATOM 805 C C . SER A 1 105 ? -2.593 8.035 17.981 1.00 92.12 105 SER A C 1
ATOM 807 O O . SER A 1 105 ? -3.580 8.228 17.266 1.00 92.12 105 SER A O 1
ATOM 809 N N . ASP A 1 106 ? -2.064 8.959 18.777 1.00 84.19 106 ASP A N 1
ATOM 810 C CA . ASP A 1 106 ? -2.583 10.315 18.926 1.00 84.19 106 ASP A CA 1
ATOM 811 C C . ASP A 1 106 ? -1.597 11.327 18.338 1.00 84.19 106 ASP A C 1
ATOM 813 O O . ASP A 1 106 ? -0.385 11.187 18.478 1.00 84.19 106 ASP A O 1
ATOM 817 N N . SER A 1 107 ? -2.125 12.418 17.779 1.00 71.06 107 SER A N 1
ATOM 818 C CA . SER A 1 107 ? -1.380 13.669 17.536 1.00 71.06 107 SER A CA 1
ATOM 819 C C . SER A 1 107 ? -0.263 13.645 16.482 1.00 71.06 107 SER A C 1
ATOM 821 O O . SER A 1 107 ? 0.461 14.632 16.367 1.00 71.06 107 SER A O 1
ATOM 823 N N . THR A 1 108 ? -0.191 12.608 15.648 1.00 80.44 108 THR A 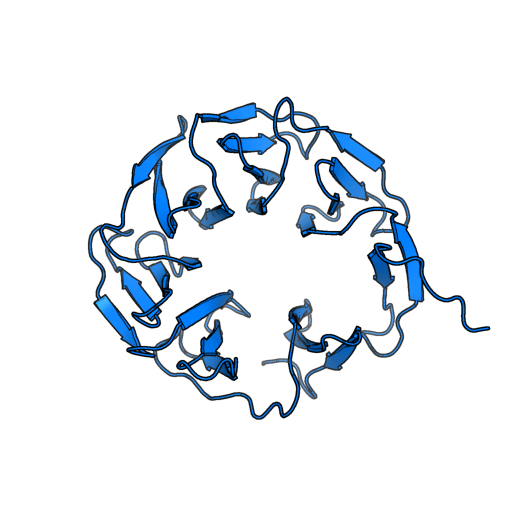N 1
ATOM 824 C CA . THR A 1 108 ? 0.664 12.581 14.450 1.00 80.44 108 THR A CA 1
ATOM 825 C C . THR A 1 108 ? -0.191 12.321 13.216 1.00 80.44 108 THR A C 1
ATOM 827 O O . THR A 1 108 ? -0.999 11.392 13.187 1.00 80.44 108 THR A O 1
ATOM 830 N N . PHE A 1 109 ? -0.028 13.153 12.187 1.00 90.88 109 PHE A N 1
ATOM 831 C CA . PHE A 1 109 ? -0.657 12.926 10.892 1.00 90.88 109 PHE A CA 1
ATOM 832 C C . PHE A 1 109 ? 0.105 11.801 10.185 1.00 90.88 109 PHE A C 1
ATOM 834 O O . PHE A 1 109 ? 1.216 12.013 9.707 1.00 90.88 109 PHE A O 1
ATOM 841 N N . PHE A 1 110 ? -0.506 10.616 10.102 1.00 93.44 110 PHE A N 1
ATOM 842 C CA . PHE A 1 110 ? 0.024 9.496 9.328 1.00 93.44 110 PHE A CA 1
ATOM 843 C C . PHE A 1 110 ? -0.558 9.454 7.916 1.00 93.44 110 PHE A C 1
ATOM 845 O O . PHE A 1 110 ? -1.769 9.561 7.712 1.00 93.44 110 PHE A O 1
ATOM 852 N N . VAL A 1 111 ? 0.311 9.259 6.930 1.00 93.00 111 VAL A N 1
ATOM 853 C CA . VAL A 1 111 ? -0.053 9.121 5.512 1.00 93.00 111 VAL A CA 1
ATOM 854 C C . VAL A 1 111 ? -0.107 7.661 5.068 1.00 93.00 111 VAL A C 1
ATOM 856 O O . VAL A 1 111 ? -0.754 7.342 4.074 1.00 93.00 111 VAL A O 1
ATOM 859 N N . TYR A 1 112 ? 0.528 6.763 5.821 1.00 92.62 112 TYR A N 1
ATOM 860 C CA . TYR A 1 112 ? 0.558 5.338 5.521 1.00 92.62 112 TYR A CA 1
ATOM 861 C C . TYR A 1 112 ? 0.594 4.502 6.800 1.00 92.62 112 TYR A C 1
ATOM 863 O O . TYR A 1 112 ? 1.242 4.889 7.771 1.00 92.62 112 TYR A O 1
ATOM 871 N N . VAL A 1 113 ? -0.054 3.336 6.783 1.00 93.31 113 VAL A N 1
ATOM 872 C CA . VAL A 1 113 ? 0.051 2.312 7.830 1.00 93.31 113 VAL A CA 1
ATOM 873 C C . VAL A 1 113 ? 0.077 0.926 7.194 1.00 93.31 113 VAL A C 1
ATOM 875 O O . VAL A 1 113 ? -0.666 0.659 6.252 1.00 93.31 113 VAL A O 1
ATOM 878 N N . SER A 1 114 ? 0.920 0.036 7.712 1.00 91.31 114 SER A N 1
ATOM 879 C CA . SER A 1 114 ? 1.011 -1.364 7.297 1.00 91.31 114 SER A CA 1
ATOM 880 C C . SER A 1 114 ? 1.298 -2.260 8.493 1.00 91.31 114 SER A C 1
ATOM 882 O O . SER A 1 114 ? 1.979 -1.858 9.432 1.00 91.31 114 SER A O 1
ATOM 884 N N . GLU A 1 115 ? 0.811 -3.496 8.430 1.00 90.88 115 GLU A N 1
ATOM 885 C CA . GLU A 1 115 ? 1.151 -4.542 9.395 1.00 90.88 115 GLU A CA 1
ATOM 886 C C . GLU A 1 115 ? 2.065 -5.570 8.727 1.00 90.88 115 GLU A C 1
ATOM 888 O O . GLU A 1 115 ? 1.872 -5.921 7.560 1.00 90.88 115 GLU A O 1
ATOM 893 N N . ASN A 1 116 ? 3.078 -6.022 9.455 1.00 87.44 116 ASN A N 1
ATOM 894 C CA . ASN A 1 116 ? 3.954 -7.109 9.051 1.00 87.44 116 ASN A CA 1
ATOM 895 C C . ASN A 1 116 ? 3.385 -8.476 9.473 1.00 87.44 116 ASN A C 1
ATOM 897 O O . ASN A 1 116 ? 2.471 -8.572 10.286 1.00 87.44 116 ASN A O 1
ATOM 901 N N . GLN A 1 117 ? 3.951 -9.564 8.948 1.00 83.56 117 GLN A N 1
ATOM 902 C CA . GLN A 1 117 ? 3.503 -10.934 9.233 1.00 83.56 117 GLN A CA 1
ATOM 903 C C . GLN A 1 117 ? 3.579 -11.320 10.716 1.00 83.56 117 GLN A C 1
ATOM 905 O O . GLN A 1 117 ? 2.821 -12.174 11.166 1.00 83.56 117 GLN A O 1
ATOM 910 N N . ASP A 1 118 ? 4.482 -10.700 11.473 1.00 85.69 118 ASP A N 1
ATOM 911 C CA . ASP A 1 118 ? 4.624 -10.897 12.917 1.00 85.69 118 ASP A CA 1
ATOM 912 C C . ASP A 1 118 ? 3.675 -10.016 13.754 1.00 85.69 118 ASP A C 1
ATOM 914 O O . ASP A 1 118 ? 3.702 -10.080 14.982 1.00 85.69 118 ASP A O 1
ATOM 918 N N . GLY A 1 119 ? 2.828 -9.208 13.105 1.00 87.69 119 GLY A N 1
ATOM 919 C CA . GLY A 1 119 ? 1.911 -8.266 13.747 1.00 87.69 119 GLY A CA 1
ATOM 920 C C . GLY A 1 119 ? 2.524 -6.900 14.067 1.00 87.69 119 GLY A C 1
ATOM 921 O O . GLY A 1 119 ? 1.823 -6.031 14.584 1.00 87.69 119 GLY A O 1
ATOM 922 N N . THR A 1 120 ? 3.805 -6.674 13.760 1.00 90.81 120 THR A N 1
ATOM 923 C CA . THR A 1 120 ? 4.440 -5.361 13.938 1.00 90.81 120 THR A CA 1
ATOM 924 C C . THR A 1 120 ? 3.795 -4.335 13.013 1.00 90.81 120 THR A C 1
ATOM 926 O O . THR A 1 120 ? 3.652 -4.584 11.813 1.00 90.81 120 THR A O 1
ATOM 929 N N . LEU A 1 121 ? 3.453 -3.158 13.543 1.00 93.50 121 LEU A N 1
ATOM 930 C CA . LEU A 1 121 ? 2.951 -2.051 12.732 1.00 93.50 121 LEU A CA 1
ATOM 931 C C . LEU A 1 121 ? 4.057 -1.077 12.359 1.00 93.50 121 LEU A C 1
ATOM 933 O O . LEU A 1 121 ? 4.900 -0.714 13.181 1.00 93.50 121 LEU A O 1
ATOM 937 N N . TYR A 1 122 ? 3.966 -0.602 11.125 1.00 94.69 122 TYR A N 1
ATOM 938 C CA . TYR A 1 122 ? 4.775 0.474 10.588 1.00 94.69 122 TYR A CA 1
ATOM 939 C C . TYR A 1 122 ? 3.869 1.564 10.042 1.00 94.69 122 TYR A C 1
ATOM 941 O O . TYR A 1 122 ? 2.832 1.274 9.441 1.00 94.69 122 TYR A O 1
ATOM 949 N N . ALA A 1 123 ? 4.269 2.814 10.225 1.00 95.56 123 ALA A N 1
ATOM 950 C CA . ALA A 1 123 ? 3.531 3.953 9.713 1.00 95.56 123 ALA A CA 1
ATOM 951 C C . ALA A 1 123 ? 4.472 5.049 9.227 1.00 95.56 123 ALA A C 1
ATOM 953 O O . ALA A 1 123 ? 5.566 5.209 9.759 1.00 95.56 123 ALA A O 1
ATOM 954 N N . ILE A 1 124 ? 4.042 5.789 8.211 1.00 96.12 124 ILE A N 1
ATOM 955 C CA . ILE A 1 124 ? 4.780 6.936 7.677 1.00 96.12 124 ILE A CA 1
ATOM 956 C C . ILE A 1 124 ? 3.985 8.184 8.032 1.00 96.12 124 ILE A C 1
ATOM 958 O O . ILE A 1 124 ? 2.774 8.224 7.785 1.00 96.12 124 ILE A O 1
ATOM 962 N N . ASP A 1 125 ? 4.634 9.165 8.654 1.00 95.50 125 ASP A N 1
ATOM 963 C CA . ASP A 1 125 ? 4.006 10.447 8.967 1.00 95.50 125 ASP A CA 1
ATOM 964 C C . ASP A 1 125 ? 4.037 11.423 7.780 1.00 95.50 125 ASP A C 1
ATOM 966 O O . ASP A 1 125 ? 4.639 11.163 6.739 1.00 95.50 125 ASP A O 1
ATOM 970 N N . TYR A 1 126 ? 3.345 12.550 7.920 1.00 93.62 126 TYR A N 1
ATOM 971 C CA . TYR A 1 126 ? 3.285 13.593 6.897 1.00 93.62 126 TYR A CA 1
ATOM 972 C C . TYR A 1 126 ? 4.665 14.175 6.540 1.00 93.62 126 TYR A C 1
ATOM 974 O O . TYR A 1 126 ? 4.884 14.578 5.399 1.00 93.62 126 TYR A O 1
ATOM 982 N N . ASP A 1 127 ? 5.607 14.160 7.484 1.00 94.00 127 ASP A N 1
ATOM 983 C CA . ASP A 1 127 ? 6.984 14.624 7.295 1.00 94.00 127 ASP A CA 1
ATOM 984 C C . ASP A 1 127 ? 7.899 13.525 6.720 1.00 94.00 127 ASP A C 1
ATOM 986 O O . ASP A 1 127 ? 9.113 13.705 6.617 1.00 94.00 127 ASP A O 1
ATOM 990 N N . SER A 1 128 ? 7.316 12.407 6.269 1.00 95.25 128 SER A N 1
ATOM 991 C CA . SER A 1 128 ? 8.007 11.263 5.664 1.00 95.25 128 SER A CA 1
ATOM 992 C C . SER A 1 128 ? 8.928 10.504 6.626 1.00 95.25 128 SER A C 1
ATOM 994 O O . SER A 1 128 ? 9.850 9.816 6.184 1.00 95.25 128 SER A O 1
ATOM 996 N N . ASN A 1 129 ? 8.691 10.580 7.936 1.00 95.88 129 ASN A N 1
ATOM 997 C CA . ASN A 1 129 ? 9.388 9.740 8.905 1.00 95.88 129 ASN A CA 1
ATOM 998 C C . ASN A 1 129 ? 8.692 8.386 9.030 1.00 95.88 129 ASN A C 1
ATOM 1000 O O . ASN A 1 129 ? 7.463 8.300 9.079 1.00 95.88 129 ASN A O 1
ATOM 1004 N N . LEU A 1 130 ? 9.484 7.323 9.149 1.00 96.69 130 LEU A N 1
ATOM 1005 C CA . LEU A 1 130 ? 8.997 5.982 9.425 1.00 96.69 130 LEU A CA 1
ATOM 1006 C C . LEU A 1 130 ? 8.960 5.718 10.932 1.00 96.69 130 LEU A C 1
ATOM 1008 O O . LEU A 1 130 ? 9.956 5.864 11.644 1.00 96.69 130 LEU A O 1
ATOM 1012 N N . TRP A 1 131 ? 7.812 5.241 11.390 1.00 95.88 131 TRP A N 1
ATOM 1013 C CA . TRP A 1 131 ? 7.523 4.875 12.765 1.00 95.88 131 TRP A CA 1
ATOM 1014 C C . TRP A 1 131 ? 7.221 3.384 12.866 1.00 95.88 131 TRP A C 1
ATOM 1016 O O . TRP A 1 131 ? 6.620 2.796 11.965 1.00 95.88 131 TRP A O 1
ATOM 1026 N N . LYS A 1 132 ? 7.606 2.781 13.988 1.00 95.06 132 LYS A N 1
ATOM 1027 C CA . LYS A 1 132 ? 7.334 1.388 14.345 1.00 95.06 132 LYS A CA 1
ATOM 1028 C C . LYS A 1 132 ? 6.571 1.343 15.664 1.00 95.06 132 LYS A C 1
ATOM 1030 O O . LYS A 1 132 ? 6.982 2.008 16.613 1.00 95.06 132 LYS A O 1
ATOM 1035 N N . ALA A 1 133 ? 5.494 0.565 15.725 1.00 94.06 133 ALA A N 1
ATOM 1036 C CA . ALA A 1 133 ? 4.758 0.329 16.964 1.00 94.06 133 ALA A CA 1
ATOM 1037 C C . ALA A 1 133 ? 5.278 -0.915 17.690 1.00 94.06 133 ALA A C 1
ATOM 1039 O O . ALA A 1 133 ? 5.590 -1.924 17.048 1.00 94.06 133 ALA A O 1
ATOM 1040 N N . ASP A 1 134 ? 5.311 -0.873 19.020 1.00 83.69 134 ASP A N 1
ATOM 1041 C CA . ASP A 1 134 ? 5.603 -2.038 19.848 1.00 83.69 134 ASP A CA 1
ATOM 1042 C C . ASP A 1 134 ? 4.344 -2.741 20.399 1.00 83.69 134 ASP A C 1
ATOM 1044 O O . ASP A 1 134 ? 3.319 -2.137 20.725 1.00 83.69 134 ASP A O 1
ATOM 1048 N N . GLY A 1 135 ? 4.446 -4.069 20.506 1.00 77.19 135 GLY A N 1
ATOM 1049 C CA . GLY A 1 135 ? 3.584 -4.919 21.328 1.00 77.19 135 GLY A CA 1
ATOM 1050 C C . GLY A 1 135 ? 2.072 -4.658 21.256 1.00 77.19 135 GLY A C 1
ATOM 1051 O O . GLY A 1 135 ? 1.483 -4.482 20.195 1.00 77.19 135 GLY A O 1
ATOM 1052 N N . ILE A 1 136 ? 1.429 -4.731 22.426 1.00 74.94 136 ILE A N 1
ATOM 1053 C CA . ILE A 1 136 ? -0.035 -4.667 22.589 1.00 74.94 136 ILE A CA 1
ATOM 1054 C C . ILE A 1 136 ? -0.532 -3.223 22.758 1.00 74.94 136 ILE A C 1
ATOM 1056 O O . ILE A 1 136 ? -1.683 -2.931 22.431 1.00 74.94 136 ILE A O 1
ATOM 1060 N N . ASN A 1 137 ? 0.323 -2.336 23.275 1.00 81.62 137 ASN A N 1
ATOM 1061 C CA . ASN A 1 137 ? -0.037 -0.959 23.622 1.00 81.62 137 ASN A CA 1
ATOM 1062 C C . ASN A 1 137 ? 0.279 0.050 22.514 1.00 81.62 137 ASN A C 1
ATOM 1064 O O . ASN A 1 137 ? -0.095 1.210 22.652 1.00 81.62 137 ASN A O 1
ATOM 1068 N N . TYR A 1 138 ? 0.927 -0.385 21.429 1.00 89.38 138 TYR A N 1
ATOM 1069 C CA . TYR A 1 138 ? 1.251 0.444 20.276 1.00 89.38 138 TYR A CA 1
ATOM 1070 C C . TYR A 1 138 ? 2.099 1.673 20.636 1.00 89.38 138 TYR A C 1
ATOM 1072 O O . TYR A 1 138 ? 1.781 2.782 20.208 1.00 89.38 138 TYR A O 1
ATOM 1080 N N . HIS A 1 139 ? 3.184 1.524 21.409 1.00 90.75 139 HIS A N 1
ATOM 1081 C CA . HIS A 1 139 ? 4.101 2.654 21.560 1.00 90.75 139 HIS A CA 1
ATOM 1082 C C . HIS A 1 139 ? 4.865 2.858 20.254 1.00 90.75 139 HIS A C 1
ATOM 1084 O O . HIS A 1 139 ? 5.557 1.963 19.768 1.00 90.75 139 HIS A O 1
ATOM 1090 N N . TRP A 1 140 ? 4.715 4.048 19.677 1.00 94.25 140 TRP A N 1
ATOM 1091 C CA . TRP A 1 140 ? 5.311 4.405 18.398 1.00 94.25 140 TRP A CA 1
ATOM 1092 C C . TRP A 1 140 ? 6.688 5.027 18.599 1.00 94.25 140 TRP A C 1
ATOM 1094 O O . TRP A 1 140 ? 6.833 6.029 19.296 1.00 94.25 140 TRP A O 1
ATOM 1104 N N . THR A 1 141 ? 7.693 4.445 17.951 1.00 94.12 141 THR A N 1
ATOM 1105 C CA . THR A 1 141 ? 9.062 4.967 17.917 1.00 94.12 141 THR A CA 1
ATOM 1106 C C . THR A 1 141 ? 9.448 5.274 16.479 1.00 94.12 141 THR A C 1
ATOM 1108 O O . THR A 1 141 ? 9.281 4.429 15.599 1.00 94.12 141 THR A O 1
ATOM 1111 N N . GLN A 1 142 ? 9.972 6.472 16.236 1.00 95.00 142 GLN A N 1
ATOM 1112 C CA . GLN A 1 142 ? 10.563 6.834 14.953 1.00 95.00 142 GLN A CA 1
ATOM 1113 C C . GLN A 1 142 ? 11.853 6.027 14.737 1.00 95.00 142 GLN A C 1
ATOM 1115 O O . GLN A 1 142 ? 12.719 5.989 15.609 1.00 95.00 142 GLN A O 1
ATOM 1120 N N . ILE A 1 143 ? 11.973 5.372 13.582 1.00 95.56 143 ILE A N 1
ATOM 1121 C CA . ILE A 1 143 ? 13.090 4.472 13.231 1.00 95.56 143 ILE A CA 1
ATOM 1122 C C . ILE A 1 143 ? 13.884 4.949 12.006 1.00 95.56 143 ILE A C 1
ATOM 1124 O O . ILE A 1 143 ? 14.720 4.233 11.459 1.00 95.56 143 ILE A O 1
ATOM 1128 N N . THR A 1 144 ? 13.630 6.174 11.559 1.00 94.81 144 THR A N 1
ATOM 1129 C CA . THR A 1 144 ? 14.413 6.851 10.523 1.00 94.81 144 THR A CA 1
ATOM 1130 C C . THR A 1 144 ? 14.709 8.269 10.959 1.00 94.81 144 THR A C 1
ATOM 1132 O O . THR A 1 144 ? 13.813 8.957 11.436 1.00 94.81 144 THR A O 1
ATOM 1135 N N . ASP A 1 145 ? 15.930 8.729 10.727 1.00 89.19 145 ASP A N 1
ATOM 1136 C CA . ASP A 1 145 ? 16.314 10.131 10.866 1.00 89.19 145 ASP A CA 1
ATOM 1137 C C . ASP A 1 145 ? 16.878 10.603 9.524 1.00 89.19 145 ASP A C 1
ATOM 1139 O O . ASP A 1 145 ? 17.683 9.904 8.908 1.00 89.19 145 ASP A O 1
ATOM 1143 N N . SER A 1 146 ? 16.430 11.770 9.057 1.00 89.25 146 SER A N 1
ATOM 1144 C CA . SER A 1 146 ? 16.927 12.422 7.839 1.00 89.25 146 SER A CA 1
ATOM 1145 C C . SER A 1 146 ? 16.795 11.591 6.547 1.00 89.25 146 SER A C 1
ATOM 1147 O O . SER A 1 146 ? 17.444 11.885 5.543 1.00 89.25 146 SER A O 1
ATOM 1149 N N . ILE A 1 147 ? 15.925 10.575 6.550 1.00 93.44 147 ILE A N 1
ATOM 1150 C CA . ILE A 1 147 ? 15.541 9.769 5.387 1.00 93.44 147 ILE A CA 1
ATOM 1151 C C . ILE A 1 147 ? 14.050 10.000 5.151 1.00 93.44 147 ILE A C 1
ATOM 1153 O O . ILE A 1 147 ? 13.230 9.579 5.961 1.00 93.44 147 ILE A O 1
ATOM 1157 N N . ALA A 1 148 ? 13.704 10.648 4.039 1.00 96.00 148 ALA A N 1
ATOM 1158 C CA . ALA A 1 148 ? 12.312 10.855 3.648 1.00 96.00 148 ALA A CA 1
ATOM 1159 C C . ALA A 1 148 ? 11.750 9.575 3.011 1.00 96.00 148 ALA A C 1
ATOM 1161 O O . ALA A 1 148 ? 12.111 9.229 1.880 1.00 96.00 148 ALA A O 1
ATOM 1162 N N . VAL A 1 149 ? 10.904 8.865 3.754 1.00 97.00 149 VAL A N 1
ATOM 1163 C CA . VAL A 1 149 ? 10.286 7.589 3.383 1.00 97.00 149 VAL A CA 1
ATOM 1164 C C . VAL A 1 149 ? 8.942 7.809 2.694 1.00 97.00 149 VAL A C 1
ATOM 1166 O O . VAL A 1 149 ? 8.089 8.530 3.191 1.00 97.00 149 VAL A O 1
ATOM 1169 N N . GLU A 1 150 ? 8.741 7.126 1.572 1.00 94.88 150 GLU A N 1
ATOM 1170 C CA . GLU A 1 150 ? 7.518 7.192 0.755 1.00 94.88 150 GLU A CA 1
ATOM 1171 C C . GLU A 1 150 ? 6.709 5.891 0.847 1.00 94.88 150 GLU A C 1
ATOM 1173 O O . GLU A 1 150 ? 5.490 5.859 0.696 1.00 94.88 150 GLU A O 1
ATOM 1178 N N . THR A 1 151 ? 7.394 4.771 1.074 1.00 94.19 151 THR A N 1
ATOM 1179 C CA . THR A 1 151 ? 6.790 3.440 1.060 1.00 94.19 151 THR A CA 1
ATOM 1180 C C . THR A 1 151 ? 7.658 2.460 1.839 1.00 94.19 151 THR A C 1
ATOM 1182 O O . THR A 1 151 ? 8.878 2.615 1.914 1.00 94.19 151 THR A O 1
ATOM 1185 N N . ILE A 1 152 ? 7.036 1.428 2.402 1.00 93.56 152 ILE A N 1
ATOM 1186 C CA . ILE A 1 152 ? 7.715 0.369 3.144 1.00 93.56 152 ILE A CA 1
ATOM 1187 C C . ILE A 1 152 ? 7.205 -0.999 2.706 1.00 93.56 152 ILE A C 1
ATOM 1189 O O . ILE A 1 152 ? 6.009 -1.211 2.503 1.00 93.56 152 ILE A O 1
ATOM 1193 N N . TYR A 1 153 ? 8.132 -1.946 2.626 1.00 90.88 153 TYR A N 1
ATOM 1194 C CA . TYR A 1 153 ? 7.870 -3.357 2.439 1.00 90.88 153 TYR A CA 1
ATOM 1195 C C . TYR A 1 153 ? 8.680 -4.185 3.443 1.00 90.88 153 TYR A C 1
ATOM 1197 O O . TYR A 1 153 ? 9.899 -4.061 3.533 1.00 90.88 153 TYR A O 1
ATOM 1205 N N . CYS A 1 154 ? 8.004 -5.060 4.183 1.00 87.62 154 CYS A N 1
ATOM 1206 C CA . CYS A 1 154 ? 8.652 -5.987 5.106 1.00 87.62 154 CYS A CA 1
ATOM 1207 C C . CYS A 1 154 ? 8.902 -7.323 4.394 1.00 87.62 154 CYS A C 1
ATOM 1209 O O . CYS A 1 154 ? 7.957 -7.980 3.952 1.00 87.62 154 CYS A O 1
ATOM 1211 N N . ILE A 1 155 ? 10.168 -7.727 4.280 1.00 86.25 155 ILE A N 1
ATOM 1212 C CA . ILE A 1 155 ? 10.549 -9.061 3.793 1.00 86.25 155 ILE A CA 1
ATOM 1213 C C . ILE A 1 155 ? 10.337 -10.083 4.917 1.00 86.25 155 ILE A C 1
ATOM 1215 O O . ILE A 1 155 ? 9.778 -11.155 4.685 1.00 86.25 155 ILE A O 1
ATOM 1219 N N . SER A 1 156 ? 10.770 -9.736 6.132 1.00 85.06 156 SER A N 1
ATOM 1220 C CA . SER A 1 156 ? 10.640 -10.537 7.354 1.00 85.06 156 SER A CA 1
A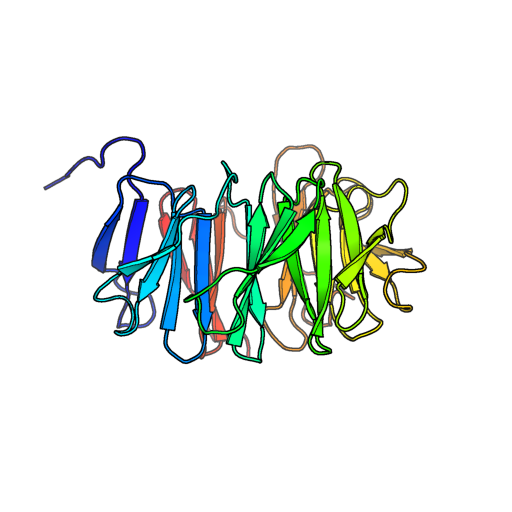TOM 1221 C C . SER A 1 156 ? 10.466 -9.623 8.577 1.00 85.06 156 SER A C 1
ATOM 1223 O O . SER A 1 156 ? 10.299 -8.414 8.430 1.00 85.06 156 SER A O 1
ATOM 1225 N N . SER A 1 157 ? 10.489 -10.170 9.798 1.00 85.12 157 SER A N 1
ATOM 1226 C CA . SER A 1 157 ? 10.413 -9.378 11.041 1.00 85.12 157 SER A CA 1
ATOM 1227 C C . SER A 1 157 ? 11.550 -8.357 11.186 1.00 85.12 157 SER A C 1
ATOM 1229 O O . SER A 1 157 ? 11.362 -7.294 11.775 1.00 85.12 157 SER A O 1
ATOM 1231 N N . ASN A 1 158 ? 12.729 -8.668 10.635 1.00 89.25 158 ASN A N 1
ATOM 1232 C CA . ASN A 1 158 ? 13.926 -7.833 10.757 1.00 89.25 158 ASN A CA 1
ATOM 1233 C C . ASN A 1 158 ? 14.414 -7.272 9.419 1.00 89.25 158 ASN A C 1
ATOM 1235 O O . ASN A 1 158 ? 15.163 -6.298 9.416 1.00 89.25 158 ASN A O 1
ATOM 1239 N N . GLU A 1 159 ? 14.013 -7.854 8.289 1.00 93.19 159 GLU A N 1
ATOM 1240 C CA . GLU A 1 159 ? 14.417 -7.363 6.974 1.00 93.19 159 GLU A CA 1
ATOM 1241 C C . GLU A 1 159 ? 13.343 -6.466 6.367 1.00 93.19 159 GLU A C 1
ATOM 1243 O O . GLU A 1 159 ? 12.246 -6.920 6.031 1.00 93.19 159 GLU A O 1
ATOM 1248 N N . LEU A 1 160 ? 13.687 -5.192 6.195 1.00 94.12 160 LEU A N 1
ATOM 1249 C CA . LEU A 1 160 ? 12.803 -4.153 5.677 1.00 94.12 160 LEU A CA 1
ATOM 1250 C C . LEU A 1 160 ? 13.415 -3.529 4.427 1.00 94.12 160 LEU A C 1
ATOM 1252 O O . LEU A 1 160 ? 14.618 -3.275 4.381 1.00 94.12 160 LEU A O 1
ATOM 1256 N N . LEU A 1 161 ? 12.572 -3.222 3.448 1.00 96.00 161 LEU A N 1
ATOM 1257 C CA . LEU A 1 161 ? 12.884 -2.329 2.343 1.00 96.00 161 LEU A CA 1
ATOM 1258 C C . LEU A 1 161 ? 12.021 -1.079 2.460 1.00 96.00 161 LEU A C 1
ATOM 1260 O O . LEU A 1 161 ? 10.813 -1.173 2.665 1.00 96.00 161 LEU A O 1
ATOM 1264 N N . ILE A 1 162 ? 12.628 0.084 2.272 1.00 96.75 162 ILE A N 1
ATOM 1265 C CA . ILE A 1 162 ? 11.911 1.351 2.150 1.00 96.75 162 ILE A CA 1
ATOM 1266 C C . ILE A 1 162 ? 12.214 1.980 0.801 1.00 96.75 162 ILE A C 1
ATOM 1268 O O . ILE A 1 162 ? 13.351 1.955 0.332 1.00 96.75 162 ILE A O 1
ATOM 1272 N N . GLY A 1 163 ? 11.185 2.538 0.178 1.00 97.06 163 GLY A N 1
ATOM 1273 C CA . GLY A 1 163 ? 11.352 3.477 -0.917 1.00 97.06 163 GLY A CA 1
ATOM 1274 C C . GLY A 1 163 ? 11.404 4.893 -0.364 1.00 97.06 163 GLY A C 1
ATOM 1275 O O . GLY A 1 163 ? 10.658 5.234 0.555 1.00 97.06 163 GLY A O 1
ATOM 1276 N N . THR A 1 164 ? 12.316 5.700 -0.894 1.00 96.81 164 THR A N 1
ATOM 1277 C CA . THR A 1 164 ? 12.616 7.032 -0.360 1.00 96.81 164 THR A CA 1
ATOM 1278 C C . THR A 1 164 ? 12.479 8.114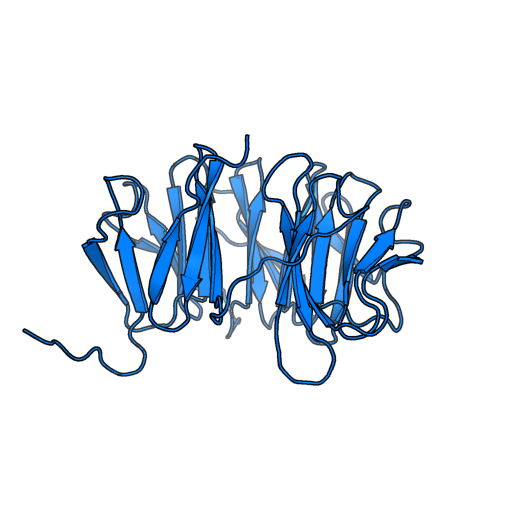 -1.423 1.00 96.81 164 THR A C 1
ATOM 1280 O O . THR A 1 164 ? 12.502 7.825 -2.620 1.00 96.81 164 THR A O 1
ATOM 1283 N N . PHE A 1 165 ? 12.389 9.375 -0.997 1.00 93.94 165 PHE A N 1
ATOM 1284 C CA . PHE A 1 165 ? 12.275 10.510 -1.915 1.00 93.94 165 PHE A CA 1
ATOM 1285 C C . PHE A 1 165 ? 13.536 10.737 -2.773 1.00 93.94 165 PHE A C 1
ATOM 1287 O O . PHE A 1 165 ? 13.437 11.210 -3.902 1.00 93.94 165 PHE A O 1
ATOM 1294 N N . ARG A 1 166 ? 14.738 10.434 -2.256 1.00 91.69 166 ARG A N 1
ATOM 1295 C CA . ARG A 1 166 ? 16.017 10.753 -2.934 1.00 91.69 166 ARG A CA 1
ATOM 1296 C C . ARG A 1 166 ? 17.105 9.690 -2.831 1.00 91.69 166 ARG A C 1
ATOM 1298 O O . ARG A 1 166 ? 18.116 9.809 -3.514 1.00 91.69 166 ARG A O 1
ATOM 1305 N N . ASN A 1 167 ? 16.948 8.682 -1.986 1.00 94.31 167 ASN A N 1
ATOM 1306 C CA . ASN A 1 167 ? 17.999 7.707 -1.695 1.00 94.31 167 ASN A CA 1
ATOM 1307 C C . ASN A 1 167 ? 17.760 6.362 -2.390 1.00 94.31 167 ASN A C 1
ATOM 1309 O O . ASN A 1 167 ? 18.486 5.406 -2.136 1.00 94.31 167 ASN A O 1
ATOM 1313 N N . GLY A 1 168 ? 16.771 6.278 -3.284 1.00 96.06 168 GLY A N 1
ATOM 1314 C CA . GLY A 1 168 ? 16.393 5.019 -3.904 1.00 96.06 168 GLY A CA 1
ATOM 1315 C C . GLY A 1 168 ? 15.706 4.081 -2.920 1.00 96.06 168 GLY A C 1
ATOM 1316 O O . GLY A 1 168 ? 14.885 4.500 -2.096 1.00 96.06 168 GLY A O 1
ATOM 1317 N N . ILE A 1 169 ? 16.040 2.798 -3.034 1.00 97.38 169 ILE A N 1
ATOM 1318 C CA . ILE A 1 169 ? 15.609 1.766 -2.095 1.00 97.38 169 ILE A CA 1
ATOM 1319 C C . ILE A 1 169 ? 16.668 1.653 -1.003 1.00 97.38 169 ILE A C 1
ATOM 1321 O O . ILE A 1 169 ? 17.846 1.470 -1.305 1.00 97.38 169 ILE A O 1
ATOM 1325 N N . MET A 1 170 ? 16.254 1.701 0.261 1.00 97.31 170 MET A N 1
ATOM 1326 C CA . MET A 1 170 ? 17.130 1.396 1.393 1.00 97.31 170 MET A CA 1
ATOM 1327 C C . MET A 1 170 ? 16.687 0.098 2.069 1.00 97.31 170 MET A C 1
ATOM 1329 O O . MET A 1 170 ? 15.493 -0.188 2.156 1.00 97.31 170 MET A O 1
ATOM 1333 N N . LYS A 1 171 ? 17.653 -0.688 2.549 1.00 96.75 171 LYS A N 1
ATOM 1334 C CA . LYS A 1 171 ? 17.436 -1.948 3.263 1.00 96.75 171 LYS A CA 1
ATOM 1335 C C . LYS A 1 171 ? 17.909 -1.845 4.708 1.00 96.75 171 LYS A C 1
ATOM 1337 O O . LYS A 1 171 ? 19.008 -1.347 4.968 1.00 96.75 171 LYS A O 1
ATOM 1342 N N . SER A 1 172 ? 17.108 -2.390 5.616 1.00 96.31 172 SER A N 1
ATOM 1343 C CA . SER A 1 172 ? 17.486 -2.709 6.993 1.00 96.31 172 SER A CA 1
ATOM 1344 C C . SER A 1 172 ? 17.439 -4.225 7.193 1.00 96.31 172 SER A C 1
ATOM 1346 O O . SER A 1 172 ? 16.588 -4.895 6.609 1.00 96.31 172 SER A O 1
ATOM 1348 N N . ASN A 1 173 ? 18.358 -4.765 7.998 1.00 96.00 173 ASN A N 1
ATOM 1349 C CA . ASN A 1 173 ? 18.387 -6.184 8.395 1.00 96.00 173 ASN A CA 1
ATOM 1350 C C . ASN A 1 173 ? 18.180 -6.371 9.912 1.00 96.00 173 ASN A C 1
ATOM 1352 O O . ASN A 1 173 ? 18.373 -7.465 10.438 1.00 96.00 173 ASN A O 1
ATOM 1356 N N . ASP A 1 174 ? 17.833 -5.301 10.625 1.00 94.12 174 ASP A N 1
ATOM 1357 C CA . ASP A 1 174 ? 17.720 -5.252 12.084 1.00 94.12 174 ASP A CA 1
ATOM 1358 C C . ASP A 1 174 ? 16.433 -4.556 12.549 1.00 94.12 174 ASP A C 1
ATOM 1360 O O . ASP A 1 174 ? 16.366 -3.961 13.623 1.00 94.12 174 ASP A O 1
ATOM 1364 N N . GLY A 1 175 ? 15.381 -4.652 11.735 1.00 91.25 175 GLY A N 1
ATOM 1365 C CA . GLY A 1 175 ? 14.050 -4.169 12.085 1.00 91.25 175 GLY A CA 1
ATOM 1366 C C . GLY A 1 175 ? 13.934 -2.646 12.105 1.00 91.25 175 GLY A C 1
ATOM 1367 O O . GLY A 1 175 ? 13.048 -2.135 12.798 1.00 91.25 175 GLY A O 1
ATOM 1368 N N . GLY A 1 176 ? 14.793 -1.958 11.347 1.00 93.44 176 GLY A N 1
ATOM 1369 C CA . GLY A 1 176 ? 14.787 -0.511 11.142 1.00 93.44 176 GLY A CA 1
ATOM 1370 C C . GLY A 1 176 ? 15.795 0.270 11.982 1.00 93.44 176 GLY A C 1
ATOM 1371 O O . GLY A 1 176 ? 15.703 1.489 12.010 1.00 93.44 176 GLY A O 1
ATOM 1372 N N . LEU A 1 177 ? 16.734 -0.388 12.672 1.00 91.69 177 LEU A N 1
ATOM 1373 C CA . LEU A 1 177 ? 17.732 0.309 13.494 1.00 91.69 177 LEU A CA 1
ATOM 1374 C C . LEU A 1 177 ? 18.848 0.917 12.638 1.00 91.69 177 LEU A C 1
ATOM 1376 O O . LEU A 1 177 ? 19.299 2.027 12.912 1.00 91.69 177 LEU A O 1
ATOM 1380 N N . HIS A 1 178 ? 19.265 0.214 11.585 1.00 95.12 178 HIS A N 1
ATOM 1381 C CA . HIS A 1 178 ? 20.237 0.703 10.614 1.00 95.12 178 HIS A CA 1
ATOM 1382 C C . HIS A 1 178 ? 19.741 0.494 9.186 1.00 95.12 178 HIS A C 1
ATOM 1384 O O . HIS A 1 178 ? 19.092 -0.505 8.864 1.00 95.12 178 HIS A O 1
ATOM 1390 N N . TRP A 1 179 ? 20.109 1.430 8.312 1.00 96.88 179 TRP A N 1
ATOM 1391 C CA . TRP A 1 179 ? 19.710 1.448 6.910 1.00 96.88 179 TRP A CA 1
ATOM 1392 C C . TRP A 1 179 ? 20.925 1.564 5.994 1.00 96.88 179 TRP A C 1
ATOM 1394 O O . TRP A 1 179 ? 21.901 2.245 6.305 1.00 96.88 179 TRP A O 1
ATOM 1404 N N . SER A 1 180 ? 20.851 0.911 4.841 1.00 96.38 180 SER A N 1
ATOM 1405 C CA . SER A 1 180 ? 21.882 0.942 3.802 1.00 96.38 180 SER A CA 1
ATOM 1406 C C . SER A 1 180 ? 21.240 1.061 2.423 1.00 96.38 180 SER A C 1
ATOM 1408 O O . SER A 1 180 ? 20.133 0.563 2.224 1.00 96.38 180 SER A O 1
ATOM 1410 N N . ASN A 1 181 ? 21.904 1.721 1.470 1.00 95.62 181 ASN A N 1
ATOM 1411 C CA . ASN A 1 181 ? 21.415 1.777 0.090 1.00 95.62 181 ASN A CA 1
ATOM 1412 C C . ASN A 1 181 ? 21.331 0.361 -0.496 1.00 95.62 181 ASN A C 1
ATOM 1414 O O . ASN A 1 181 ? 22.238 -0.451 -0.323 1.00 95.62 181 ASN A O 1
ATOM 1418 N N . PHE A 1 182 ? 20.249 0.086 -1.216 1.00 96.31 182 PHE A N 1
ATOM 1419 C CA . PHE A 1 182 ? 19.949 -1.216 -1.812 1.00 96.31 182 PHE A CA 1
ATOM 1420 C C . PHE A 1 182 ? 19.543 -1.095 -3.290 1.00 96.31 182 PHE A C 1
ATOM 1422 O O . PHE A 1 182 ? 18.856 -1.948 -3.845 1.00 96.31 182 PHE A O 1
ATOM 1429 N N . GLY A 1 183 ? 19.977 -0.012 -3.940 1.00 94.81 183 GLY A N 1
ATOM 1430 C CA . GLY A 1 183 ? 19.759 0.253 -5.358 1.00 94.81 183 GLY A CA 1
ATOM 1431 C C . GLY A 1 183 ? 18.953 1.521 -5.620 1.00 94.81 183 GLY A C 1
ATOM 1432 O O . GLY A 1 183 ? 18.370 2.116 -4.715 1.00 94.81 183 GLY A O 1
ATOM 1433 N N . PHE A 1 184 ? 18.924 1.924 -6.892 1.00 95.56 184 PHE A N 1
ATOM 1434 C CA . PHE A 1 184 ? 18.258 3.147 -7.355 1.00 95.56 184 PHE A CA 1
ATOM 1435 C C . PHE A 1 184 ? 18.772 4.434 -6.693 1.00 95.56 184 PHE A C 1
ATOM 1437 O O . PHE A 1 184 ? 17.999 5.355 -6.442 1.00 95.56 184 PHE A O 1
ATOM 1444 N N . GLU A 1 185 ? 20.073 4.524 -6.413 1.00 93.50 185 GLU A N 1
ATOM 1445 C CA . GLU A 1 185 ? 20.655 5.736 -5.828 1.00 93.50 185 GLU A CA 1
ATOM 1446 C C . GLU A 1 185 ? 20.254 6.988 -6.622 1.00 93.50 185 GLU A C 1
ATOM 1448 O O . GLU A 1 185 ? 20.359 7.013 -7.850 1.00 93.50 185 GLU A O 1
ATOM 1453 N N . ASN A 1 186 ? 19.821 8.034 -5.911 1.00 91.69 186 ASN A N 1
ATOM 1454 C CA . ASN A 1 186 ? 19.318 9.302 -6.457 1.00 91.69 186 ASN A CA 1
ATOM 1455 C C . ASN A 1 186 ? 17.949 9.244 -7.159 1.00 91.69 186 ASN A C 1
ATOM 1457 O O . ASN A 1 186 ? 17.495 10.267 -7.675 1.00 91.69 186 ASN A O 1
ATOM 1461 N N . TYR A 1 187 ? 17.271 8.095 -7.171 1.00 95.12 187 TYR A N 1
ATOM 1462 C CA . TYR A 1 187 ? 15.879 8.009 -7.611 1.00 95.12 187 TYR A CA 1
ATOM 1463 C C . TYR A 1 187 ? 14.932 8.246 -6.433 1.00 95.12 187 TYR A C 1
ATOM 1465 O O . TYR A 1 187 ? 15.221 7.884 -5.289 1.00 95.12 187 TYR A O 1
ATOM 1473 N N . GLN A 1 188 ? 13.760 8.792 -6.747 1.00 95.44 188 GLN A N 1
ATOM 1474 C CA . GLN A 1 188 ? 12.589 8.708 -5.884 1.00 95.44 188 GLN A CA 1
ATOM 1475 C C . GLN A 1 188 ? 11.910 7.359 -6.106 1.00 95.44 188 GLN A C 1
ATOM 1477 O O . GLN A 1 188 ? 11.648 6.987 -7.251 1.00 95.44 188 GLN A O 1
ATOM 1482 N N . ILE A 1 189 ? 11.581 6.659 -5.023 1.00 96.06 189 ILE A N 1
ATOM 1483 C CA . ILE A 1 189 ? 10.798 5.424 -5.042 1.00 96.06 189 ILE A CA 1
ATOM 1484 C C . ILE A 1 189 ? 9.445 5.698 -4.396 1.00 96.06 189 ILE A C 1
ATOM 1486 O O . ILE A 1 189 ? 9.290 5.582 -3.185 1.00 96.06 189 ILE A O 1
ATOM 1490 N N . SER A 1 190 ? 8.460 6.060 -5.216 1.00 92.31 190 SER A N 1
ATOM 1491 C CA . SER A 1 190 ? 7.119 6.446 -4.749 1.00 92.31 190 SER A CA 1
ATOM 1492 C C . SER A 1 190 ? 6.230 5.260 -4.381 1.00 92.31 190 SER A C 1
ATOM 1494 O O . SER A 1 190 ? 5.191 5.427 -3.751 1.00 92.31 190 SER A O 1
ATOM 1496 N N . HIS A 1 191 ? 6.596 4.048 -4.802 1.00 91.19 191 HIS A N 1
ATOM 1497 C CA . HIS A 1 191 ? 5.852 2.846 -4.452 1.00 91.19 191 HIS A CA 1
ATOM 1498 C C . HIS A 1 191 ? 6.736 1.608 -4.552 1.00 91.19 191 HIS A C 1
ATOM 1500 O O . HIS A 1 191 ? 7.434 1.421 -5.549 1.00 91.19 191 HIS A O 1
ATOM 1506 N N . LEU A 1 192 ? 6.637 0.725 -3.561 1.00 92.94 192 LEU A N 1
ATOM 1507 C CA . LEU A 1 192 ? 7.290 -0.577 -3.513 1.00 92.94 192 LEU A CA 1
ATOM 1508 C C . LEU A 1 192 ? 6.270 -1.580 -2.989 1.00 92.94 192 LEU A C 1
ATOM 1510 O O . LEU A 1 192 ? 5.668 -1.363 -1.943 1.00 92.94 192 LEU A O 1
ATOM 1514 N N . SER A 1 193 ? 6.032 -2.665 -3.717 1.00 89.69 193 SER A N 1
ATOM 1515 C CA . SER A 1 193 ? 5.121 -3.697 -3.232 1.00 89.69 193 SER A CA 1
ATOM 1516 C C . SER A 1 193 ? 5.518 -5.092 -3.662 1.00 89.69 193 SER A C 1
ATOM 1518 O O . SER A 1 193 ? 6.259 -5.312 -4.623 1.00 89.69 193 SER A O 1
ATOM 1520 N N . ARG A 1 194 ? 4.978 -6.047 -2.914 1.00 87.81 194 ARG A N 1
ATOM 1521 C CA . ARG A 1 194 ? 5.076 -7.467 -3.193 1.00 87.81 194 ARG A CA 1
ATOM 1522 C C . ARG A 1 194 ? 4.050 -7.859 -4.243 1.00 87.81 194 ARG A C 1
ATOM 1524 O O . ARG A 1 194 ? 2.859 -7.617 -4.067 1.00 87.81 194 ARG A O 1
ATOM 1531 N N . LEU A 1 195 ? 4.502 -8.541 -5.286 1.00 86.19 195 LEU A N 1
ATOM 1532 C CA . LEU A 1 195 ? 3.614 -9.303 -6.158 1.00 86.19 195 LEU A CA 1
ATOM 1533 C C . LEU A 1 195 ? 3.455 -10.721 -5.611 1.00 86.19 195 LEU A C 1
ATOM 1535 O O . LEU A 1 195 ? 2.337 -11.185 -5.407 1.00 86.19 195 LEU A O 1
ATOM 1539 N N . THR A 1 196 ? 4.565 -11.398 -5.321 1.00 84.56 196 THR A N 1
ATOM 1540 C CA . THR A 1 196 ? 4.591 -12.777 -4.803 1.00 84.56 196 THR A CA 1
ATOM 1541 C C . THR A 1 196 ? 5.695 -12.961 -3.774 1.00 84.56 196 THR A C 1
ATOM 1543 O O . THR A 1 196 ? 6.278 -11.993 -3.317 1.00 84.56 196 THR A O 1
ATOM 1546 N N . GLU A 1 197 ? 5.991 -14.198 -3.371 1.00 83.19 197 GLU A N 1
ATOM 1547 C CA . GLU A 1 197 ? 7.008 -14.483 -2.361 1.00 83.19 197 GLU A CA 1
ATOM 1548 C C . GLU A 1 197 ? 8.368 -13.831 -2.591 1.00 83.19 197 GLU A C 1
ATOM 1550 O O . GLU A 1 197 ? 8.915 -13.261 -1.655 1.00 83.19 197 GLU A O 1
ATOM 1555 N N . ASN A 1 198 ? 8.849 -13.847 -3.829 1.00 84.81 198 ASN A N 1
ATOM 1556 C CA . ASN A 1 198 ? 10.147 -13.310 -4.220 1.00 84.81 198 ASN A CA 1
ATOM 1557 C C . ASN A 1 198 ? 10.064 -12.163 -5.235 1.00 84.81 198 ASN A C 1
ATOM 1559 O O . ASN A 1 198 ? 11.092 -11.561 -5.553 1.00 84.81 198 ASN A O 1
ATOM 1563 N N . MET A 1 199 ? 8.876 -11.879 -5.782 1.00 90.00 199 MET A N 1
ATOM 1564 C CA . MET A 1 199 ? 8.715 -10.848 -6.801 1.00 90.00 199 MET A CA 1
ATOM 1565 C C . MET A 1 199 ? 8.233 -9.541 -6.199 1.00 90.00 199 MET A C 1
ATOM 1567 O O . MET A 1 199 ? 7.166 -9.487 -5.581 1.00 90.00 199 MET A O 1
ATOM 1571 N N . LEU A 1 200 ? 8.992 -8.482 -6.458 1.00 92.44 200 LEU A N 1
ATOM 1572 C CA . LEU A 1 200 ? 8.668 -7.119 -6.060 1.00 92.44 200 LEU A CA 1
ATOM 1573 C C . LEU A 1 200 ? 8.476 -6.258 -7.296 1.00 92.44 200 LEU A C 1
ATOM 1575 O O . LEU A 1 200 ? 9.085 -6.498 -8.335 1.00 92.44 200 LEU A O 1
ATOM 1579 N N . ILE A 1 201 ? 7.657 -5.228 -7.171 1.00 93.00 201 ILE A N 1
ATOM 1580 C CA . ILE A 1 201 ? 7.487 -4.212 -8.198 1.00 93.00 201 ILE A CA 1
ATOM 1581 C C . ILE A 1 201 ? 7.614 -2.837 -7.556 1.00 93.00 201 ILE A C 1
ATOM 1583 O O . ILE A 1 201 ? 7.113 -2.606 -6.451 1.00 93.00 201 ILE A O 1
ATOM 1587 N N . CYS A 1 202 ? 8.305 -1.926 -8.231 1.00 93.50 202 CYS A N 1
ATOM 1588 C CA . CYS A 1 202 ? 8.465 -0.564 -7.752 1.00 93.50 202 CYS A CA 1
ATOM 1589 C C . CYS A 1 202 ? 8.239 0.464 -8.857 1.00 93.50 202 CYS A C 1
ATOM 1591 O O . CYS A 1 202 ? 8.308 0.160 -10.052 1.00 93.50 202 CYS A O 1
ATOM 1593 N N . ARG A 1 203 ? 7.938 1.688 -8.425 1.00 92.81 203 ARG A N 1
ATOM 1594 C CA . ARG A 1 203 ? 7.941 2.890 -9.255 1.00 92.81 203 ARG A CA 1
ATOM 1595 C C . ARG A 1 203 ? 9.147 3.724 -8.885 1.00 92.81 203 ARG A C 1
ATOM 1597 O O . ARG A 1 203 ? 9.283 4.080 -7.718 1.00 92.81 203 ARG A O 1
ATOM 1604 N N . ALA A 1 204 ? 9.981 4.029 -9.869 1.00 93.56 204 ALA A N 1
ATOM 1605 C CA . ALA A 1 204 ? 11.180 4.826 -9.680 1.00 93.56 204 ALA A CA 1
ATOM 1606 C C . ALA A 1 204 ? 11.215 5.988 -10.676 1.00 93.56 204 ALA A C 1
ATOM 1608 O O . ALA A 1 204 ? 10.899 5.806 -11.852 1.00 93.56 204 ALA A O 1
ATOM 1609 N N . SER A 1 205 ? 11.617 7.170 -10.216 1.00 91.94 205 SER A N 1
ATOM 1610 C CA . SER A 1 205 ? 11.764 8.365 -11.057 1.00 91.94 205 SER A CA 1
ATOM 1611 C C . SER A 1 205 ? 13.064 9.102 -10.772 1.00 91.94 205 SER A C 1
ATOM 1613 O O . SER A 1 205 ? 13.488 9.196 -9.619 1.00 91.94 205 SER A O 1
ATOM 1615 N N . PHE A 1 206 ? 13.674 9.665 -11.817 1.00 88.81 206 PHE A N 1
ATOM 1616 C CA . PHE A 1 206 ? 14.949 10.378 -11.733 1.00 88.81 206 PHE A CA 1
ATOM 1617 C C . PHE A 1 206 ? 14.816 11.819 -12.239 1.00 88.81 206 PHE A C 1
ATOM 1619 O O . PHE A 1 206 ? 15.177 12.133 -13.367 1.00 88.81 206 PHE A O 1
ATOM 1626 N N . GLY A 1 207 ? 14.291 12.714 -11.397 1.00 75.19 207 GLY A N 1
ATOM 1627 C CA . GLY A 1 207 ? 14.338 14.173 -11.597 1.00 75.19 207 GLY A CA 1
ATOM 1628 C C . GLY A 1 207 ? 13.596 14.763 -12.811 1.00 75.19 207 GLY A C 1
ATOM 1629 O O . GLY A 1 207 ? 13.432 15.977 -12.869 1.00 75.19 207 GLY A O 1
ATOM 1630 N N . ASP A 1 208 ? 13.124 13.951 -13.755 1.00 68.88 208 ASP A N 1
ATOM 1631 C CA . ASP A 1 208 ? 12.541 14.355 -15.040 1.00 68.88 208 ASP A CA 1
ATOM 1632 C C . ASP A 1 208 ? 11.020 14.129 -15.119 1.00 68.88 208 ASP A C 1
ATOM 1634 O O . ASP A 1 208 ? 10.433 14.180 -16.198 1.00 68.88 208 ASP A O 1
ATOM 1638 N N . ASN A 1 209 ? 10.375 13.899 -13.970 1.00 70.12 209 ASN A N 1
ATOM 1639 C CA . ASN A 1 209 ? 8.962 13.526 -13.825 1.00 70.12 209 ASN A CA 1
ATOM 1640 C C . ASN A 1 209 ? 8.562 12.219 -14.538 1.00 70.12 209 ASN A C 1
ATOM 1642 O O . ASN A 1 209 ? 7.387 11.847 -14.483 1.00 70.12 209 ASN A O 1
ATOM 1646 N N . ASN A 1 210 ? 9.494 11.498 -15.173 1.00 81.88 210 ASN A N 1
ATOM 1647 C CA . ASN A 1 210 ? 9.199 10.195 -15.748 1.00 81.88 210 ASN A CA 1
ATOM 1648 C C . ASN A 1 210 ? 9.219 9.149 -14.636 1.00 81.88 210 ASN A C 1
ATOM 1650 O O . ASN A 1 210 ? 10.219 8.960 -13.942 1.00 81.88 210 ASN A O 1
ATOM 1654 N N . ILE A 1 211 ? 8.084 8.475 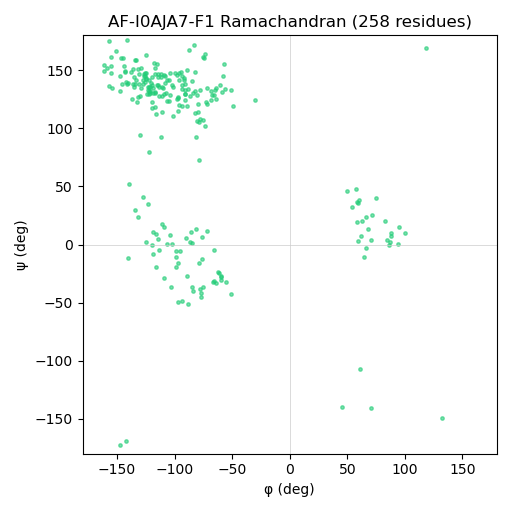-14.462 1.00 86.81 211 ILE A N 1
ATOM 1655 C CA . ILE A 1 211 ? 7.937 7.384 -13.504 1.00 86.81 211 ILE A CA 1
ATOM 1656 C C . ILE A 1 211 ? 8.009 6.079 -14.281 1.00 86.81 211 ILE A C 1
ATOM 1658 O O . IL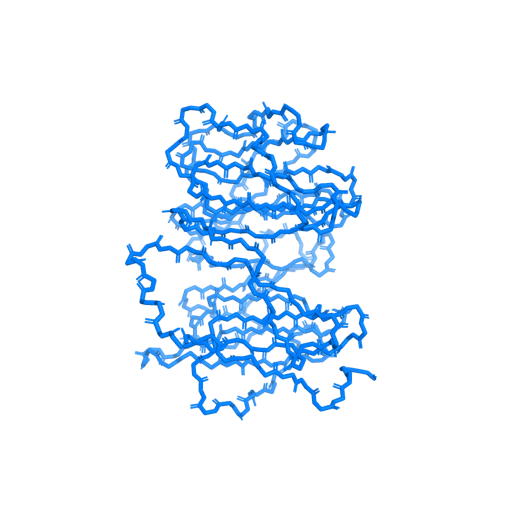E A 1 211 ? 7.095 5.727 -15.027 1.00 86.81 211 ILE A O 1
ATOM 1662 N N . ASP A 1 212 ? 9.096 5.354 -14.069 1.00 90.19 212 ASP A N 1
ATOM 1663 C CA . ASP A 1 212 ? 9.318 4.037 -14.636 1.00 90.19 212 ASP A CA 1
ATOM 1664 C C . ASP A 1 212 ? 8.885 2.947 -13.654 1.00 90.19 212 ASP A C 1
ATOM 1666 O O . ASP A 1 212 ? 9.001 3.090 -12.434 1.00 90.19 212 ASP A O 1
ATOM 1670 N N . MET A 1 213 ? 8.417 1.821 -14.190 1.00 91.25 213 MET A N 1
ATOM 1671 C CA . MET A 1 213 ? 8.121 0.630 -13.399 1.00 91.25 213 MET A CA 1
ATOM 1672 C C . MET A 1 213 ? 9.238 -0.398 -13.537 1.00 91.25 213 MET A C 1
ATOM 1674 O O . MET A 1 213 ? 9.682 -0.694 -14.648 1.00 91.25 213 MET A O 1
ATOM 1678 N N . TYR A 1 214 ? 9.640 -0.990 -12.417 1.00 93.00 214 TYR A N 1
ATOM 1679 C CA . TYR A 1 214 ? 10.658 -2.034 -12.373 1.00 93.00 214 TYR A CA 1
ATOM 1680 C C . TYR A 1 214 ? 10.132 -3.268 -11.657 1.00 93.00 214 TYR A C 1
ATOM 1682 O O . TYR A 1 214 ? 9.376 -3.161 -10.692 1.00 93.00 214 TYR 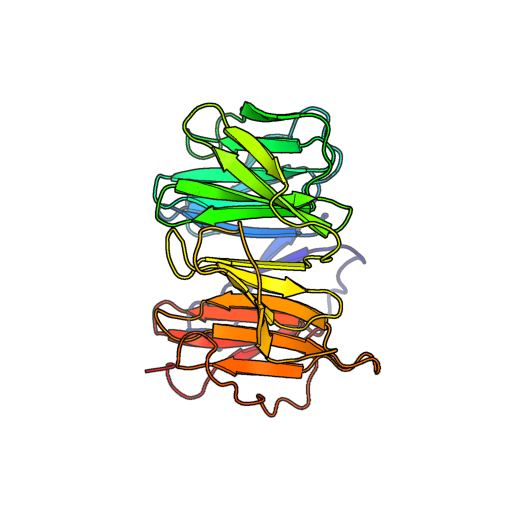A O 1
ATOM 1690 N N . LEU A 1 215 ? 10.560 -4.438 -12.122 1.00 93.38 215 LEU A N 1
ATOM 1691 C CA . LEU A 1 215 ? 10.218 -5.734 -11.557 1.00 93.38 215 LEU A CA 1
ATOM 1692 C C . LEU A 1 215 ? 11.481 -6.422 -11.044 1.00 93.38 215 LEU A C 1
ATOM 1694 O O . LEU A 1 215 ? 12.473 -6.525 -11.760 1.00 93.38 215 LEU A O 1
ATOM 1698 N N . SER A 1 216 ? 11.424 -6.931 -9.822 1.00 94.00 216 SER A N 1
ATOM 1699 C CA . SER A 1 216 ? 12.419 -7.837 -9.261 1.00 94.00 216 SER A CA 1
ATOM 1700 C C . SER A 1 216 ? 11.828 -9.234 -9.133 1.00 94.00 216 SER A C 1
ATOM 1702 O O . SER A 1 216 ? 10.644 -9.382 -8.834 1.00 94.00 216 SER A O 1
ATOM 1704 N N . THR A 1 217 ? 12.655 -10.259 -9.330 1.00 92.75 217 THR A N 1
ATOM 1705 C CA . THR A 1 217 ? 12.307 -11.678 -9.118 1.00 92.75 217 THR A CA 1
ATOM 1706 C C . THR A 1 217 ? 13.105 -12.323 -7.980 1.00 92.75 217 THR A C 1
ATOM 1708 O O . THR A 1 217 ? 12.984 -13.523 -7.731 1.00 92.75 217 THR A O 1
ATOM 1711 N N . ASN A 1 218 ? 13.910 -11.528 -7.274 1.00 90.94 218 ASN A N 1
ATOM 1712 C CA . ASN A 1 218 ? 14.834 -11.959 -6.231 1.00 90.94 218 ASN A CA 1
ATOM 1713 C C . ASN A 1 218 ? 14.839 -10.987 -5.042 1.00 90.94 218 ASN A C 1
ATOM 1715 O O . ASN A 1 218 ? 15.887 -10.504 -4.631 1.00 90.94 218 ASN A O 1
ATOM 1719 N N . ASN A 1 219 ? 13.659 -10.673 -4.495 1.00 89.56 219 ASN A N 1
ATOM 1720 C CA . ASN A 1 219 ? 13.508 -9.842 -3.290 1.00 89.56 219 ASN A CA 1
ATOM 1721 C C . ASN A 1 219 ? 14.200 -8.468 -3.364 1.00 89.56 219 ASN A C 1
ATOM 1723 O O . ASN A 1 219 ? 14.640 -7.921 -2.356 1.00 89.56 219 ASN A O 1
ATOM 1727 N N . GLY A 1 220 ? 14.271 -7.886 -4.560 1.00 91.75 220 GLY A N 1
ATOM 1728 C CA . GLY A 1 220 ? 14.848 -6.565 -4.780 1.00 91.75 220 GLY A CA 1
ATOM 1729 C C . GLY A 1 220 ? 16.364 -6.546 -4.962 1.00 91.75 220 GLY A C 1
ATOM 1730 O O . GLY A 1 220 ? 16.907 -5.458 -5.119 1.00 91.75 220 GLY A O 1
ATOM 1731 N N . GLU A 1 221 ? 17.047 -7.696 -4.984 1.00 91.50 221 GLU A N 1
ATOM 1732 C CA . GLU A 1 221 ? 18.494 -7.750 -5.257 1.00 91.50 221 GLU A CA 1
ATOM 1733 C C . GLU A 1 221 ? 18.835 -7.265 -6.675 1.00 91.50 221 GLU A C 1
ATOM 1735 O O . GLU A 1 221 ? 19.884 -6.669 -6.906 1.00 91.50 221 GLU A O 1
ATOM 1740 N N . SER A 1 222 ? 17.946 -7.506 -7.642 1.00 94.25 222 SER A N 1
ATOM 1741 C CA . SER A 1 222 ? 18.073 -7.004 -9.011 1.00 94.25 222 SER A CA 1
ATOM 1742 C C . SER A 1 222 ? 16.719 -6.630 -9.603 1.00 94.25 222 SER A C 1
ATOM 1744 O O . SER A 1 222 ? 15.688 -7.182 -9.208 1.00 94.25 222 SER A O 1
ATOM 1746 N N . TRP A 1 223 ? 16.732 -5.700 -10.560 1.00 95.31 223 TRP A N 1
ATOM 1747 C CA . TRP A 1 223 ? 15.531 -5.097 -11.131 1.00 95.31 223 TRP A CA 1
ATOM 1748 C C . TRP A 1 223 ? 15.615 -5.008 -12.652 1.00 95.31 223 TRP A C 1
ATOM 1750 O O . TRP A 1 223 ? 16.622 -4.571 -13.207 1.00 95.31 223 TRP A O 1
ATOM 1760 N N . GLU A 1 224 ? 14.525 -5.363 -13.323 1.00 94.56 224 GLU A N 1
ATOM 1761 C CA . GLU A 1 224 ? 14.336 -5.177 -14.758 1.00 94.56 224 GLU A CA 1
ATOM 1762 C C . GLU A 1 224 ? 13.296 -4.080 -15.006 1.00 94.56 224 GLU A C 1
ATOM 1764 O O . GLU A 1 224 ? 12.196 -4.109 -14.450 1.00 94.56 224 GLU A O 1
ATOM 1769 N N . LYS A 1 225 ? 13.631 -3.106 -15.861 1.00 92.56 225 LYS A N 1
ATOM 1770 C CA . LYS A 1 225 ? 12.693 -2.059 -16.280 1.00 92.56 225 LYS A CA 1
ATOM 1771 C C . LYS A 1 225 ? 11.594 -2.660 -17.155 1.00 92.56 225 LYS A C 1
ATOM 1773 O O . LYS A 1 225 ? 11.875 -3.225 -18.213 1.00 92.56 225 LYS A O 1
ATOM 1778 N N . LEU A 1 226 ? 10.338 -2.458 -16.772 1.00 88.25 226 LEU A N 1
ATOM 1779 C CA . LEU A 1 226 ? 9.197 -2.830 -17.598 1.00 88.25 226 LEU A CA 1
ATOM 1780 C C . LEU A 1 226 ? 9.086 -1.860 -18.780 1.00 88.25 226 LEU A C 1
ATOM 1782 O O . LEU A 1 226 ? 8.957 -0.649 -18.607 1.00 88.25 226 LEU A O 1
ATOM 1786 N N . ARG A 1 227 ? 9.125 -2.393 -20.006 1.00 84.25 227 ARG A N 1
ATOM 1787 C CA . ARG A 1 227 ? 8.997 -1.605 -21.244 1.00 84.25 227 ARG A CA 1
ATOM 1788 C C . ARG A 1 227 ? 7.536 -1.266 -21.525 1.00 84.25 227 ARG A C 1
ATOM 1790 O O . ARG A 1 227 ? 6.912 -1.847 -22.410 1.00 84.25 227 ARG A O 1
ATOM 1797 N N . ILE A 1 228 ? 6.994 -0.349 -20.733 1.00 76.88 228 ILE A N 1
ATOM 1798 C CA . ILE A 1 228 ? 5.631 0.155 -20.870 1.00 76.88 228 ILE A CA 1
ATOM 1799 C C . ILE A 1 228 ? 5.729 1.607 -21.337 1.00 76.88 228 ILE A C 1
ATOM 1801 O O . ILE A 1 228 ? 6.215 2.463 -20.612 1.00 76.88 228 ILE A O 1
ATOM 1805 N N . GLU A 1 229 ? 5.266 1.898 -22.553 1.00 73.75 229 GLU A N 1
ATOM 1806 C CA . GLU A 1 229 ? 5.291 3.259 -23.129 1.00 73.75 229 GLU A CA 1
ATOM 1807 C C . GLU A 1 229 ? 4.208 4.188 -22.548 1.00 73.75 229 GLU A C 1
ATOM 1809 O O . GLU A 1 229 ? 3.967 5.286 -23.049 1.00 73.75 229 GLU A O 1
ATOM 1814 N N . LYS A 1 230 ? 3.481 3.716 -21.536 1.00 78.94 230 LYS A N 1
ATOM 1815 C CA . LYS A 1 230 ? 2.241 4.305 -21.037 1.00 78.94 230 LYS A CA 1
ATOM 1816 C C . LYS A 1 230 ? 2.349 4.579 -19.546 1.00 78.94 230 LYS A C 1
ATOM 1818 O O . LYS A 1 230 ? 2.994 3.835 -18.812 1.00 78.94 230 LYS A O 1
ATOM 1823 N N . ILE A 1 231 ? 1.675 5.635 -19.100 1.00 78.50 231 ILE A N 1
ATOM 1824 C CA . ILE A 1 231 ? 1.651 6.031 -17.692 1.00 78.50 231 ILE A CA 1
ATOM 1825 C C . ILE A 1 231 ? 0.682 5.111 -16.946 1.00 78.50 231 ILE A C 1
ATOM 1827 O O . ILE A 1 231 ? -0.536 5.205 -17.107 1.00 78.50 231 ILE A O 1
ATOM 1831 N N . ILE A 1 232 ? 1.235 4.212 -16.134 1.00 82.88 232 ILE A N 1
ATOM 1832 C CA . ILE A 1 232 ? 0.463 3.281 -15.309 1.00 82.88 232 ILE A CA 1
ATOM 1833 C C . ILE A 1 232 ? 0.166 3.916 -13.950 1.00 82.88 232 ILE A C 1
ATOM 1835 O O . ILE A 1 232 ? 1.075 4.186 -13.167 1.00 82.88 232 ILE A O 1
ATOM 1839 N N . ASN A 1 233 ? -1.119 4.075 -13.637 1.00 79.44 233 ASN A N 1
ATOM 1840 C CA . ASN A 1 233 ? -1.608 4.662 -12.390 1.00 79.44 233 ASN A CA 1
ATOM 1841 C C . ASN A 1 233 ? -1.704 3.654 -11.252 1.00 79.44 233 ASN A C 1
ATOM 1843 O O . ASN A 1 233 ? -1.356 3.976 -10.117 1.00 79.44 233 ASN A O 1
ATOM 1847 N N . THR A 1 234 ? -2.082 2.408 -11.530 1.00 81.56 234 THR A N 1
ATOM 1848 C CA . THR A 1 234 ? -2.121 1.339 -10.520 1.00 81.56 234 THR A CA 1
ATOM 1849 C C . THR A 1 234 ? -1.883 -0.028 -11.149 1.00 81.56 234 THR A C 1
ATOM 1851 O O . THR A 1 234 ? -1.901 -0.177 -12.371 1.00 81.56 234 THR A O 1
ATOM 1854 N N . TYR A 1 235 ? -1.619 -1.024 -10.320 1.00 86.25 235 TYR A N 1
ATOM 1855 C CA . TYR A 1 235 ? -1.448 -2.405 -10.731 1.00 86.25 235 TYR A CA 1
ATOM 1856 C C . TYR A 1 235 ? -2.003 -3.342 -9.662 1.00 86.25 235 TYR A C 1
ATOM 1858 O O . TYR A 1 235 ? -2.169 -2.965 -8.506 1.00 86.25 235 TYR A O 1
ATOM 1866 N N . GLY A 1 236 ? -2.288 -4.579 -10.048 1.00 84.31 236 GLY A N 1
ATOM 1867 C CA . GLY A 1 236 ? -2.780 -5.598 -9.131 1.00 84.31 236 GLY A CA 1
ATOM 1868 C C . GLY A 1 236 ? -2.462 -6.996 -9.628 1.00 84.31 236 GLY A C 1
ATOM 1869 O O . GLY A 1 236 ? -2.328 -7.226 -10.830 1.00 84.31 236 GLY A O 1
ATOM 1870 N N . LEU A 1 237 ? -2.346 -7.942 -8.703 1.00 85.38 237 LEU A N 1
ATOM 1871 C CA . LEU A 1 237 ? -2.143 -9.347 -9.027 1.00 85.38 237 LEU A CA 1
ATOM 1872 C C . LEU A 1 237 ? -3.428 -10.129 -8.750 1.00 85.38 237 LEU A C 1
ATOM 1874 O O . LEU A 1 237 ? -4.015 -10.028 -7.676 1.00 85.38 237 LEU A O 1
ATOM 1878 N N . SER A 1 238 ? -3.868 -10.926 -9.719 1.00 83.81 238 SER A N 1
ATOM 1879 C CA . SER A 1 238 ? -4.981 -11.858 -9.495 1.00 83.81 238 SER A CA 1
ATOM 1880 C C . SER A 1 238 ? -4.556 -13.084 -8.677 1.00 83.81 238 SER A C 1
ATOM 1882 O O . SER A 1 238 ? -3.376 -13.438 -8.685 1.00 83.81 238 SER A O 1
ATOM 1884 N N . PRO A 1 239 ? -5.505 -13.826 -8.070 1.00 79.44 239 PRO A N 1
ATOM 1885 C CA . PRO A 1 239 ? -5.216 -15.116 -7.433 1.00 79.44 239 PRO A CA 1
ATOM 1886 C C . PRO A 1 239 ? -4.548 -16.126 -8.378 1.00 79.44 239 PRO A C 1
ATOM 1888 O O . PRO A 1 239 ? -3.702 -16.912 -7.965 1.00 79.44 239 PRO A O 1
ATOM 1891 N N . SER A 1 240 ? -4.878 -16.063 -9.672 1.00 84.12 240 SER A N 1
ATOM 1892 C CA . SER A 1 240 ? -4.238 -16.853 -10.733 1.00 84.12 240 SER A CA 1
ATOM 1893 C C . SER A 1 240 ? -2.910 -16.258 -11.222 1.00 84.12 240 SER A C 1
ATOM 1895 O O . SER A 1 240 ? -2.417 -16.654 -12.270 1.00 84.12 240 SER A O 1
ATOM 1897 N N . LYS A 1 241 ? -2.339 -15.296 -10.488 1.00 85.94 241 LYS A N 1
ATOM 1898 C CA . LYS A 1 241 ? -1.015 -14.692 -10.692 1.00 85.94 241 LYS A CA 1
ATOM 1899 C C . LYS A 1 241 ? -0.815 -13.938 -12.012 1.00 85.94 241 LYS A C 1
ATOM 1901 O O . LYS A 1 241 ? 0.318 -13.698 -12.417 1.00 85.94 241 LYS A O 1
ATOM 1906 N N . TYR A 1 242 ? -1.895 -13.518 -12.668 1.00 87.44 242 TYR A N 1
ATOM 1907 C CA . TYR A 1 242 ? -1.820 -12.529 -13.747 1.00 87.44 242 TYR A CA 1
ATOM 1908 C C . TYR A 1 242 ? -1.663 -11.126 -13.172 1.00 87.44 242 TYR A C 1
ATOM 1910 O O . TYR A 1 242 ? -2.422 -10.761 -12.266 1.00 87.44 242 TYR A O 1
ATOM 1918 N N . LEU A 1 243 ? -0.723 -10.363 -13.731 1.00 87.44 243 LEU A N 1
ATOM 1919 C CA . LEU A 1 243 ? -0.511 -8.952 -13.427 1.00 87.44 243 LEU A CA 1
ATOM 1920 C C . LEU A 1 243 ? -1.462 -8.107 -14.269 1.00 87.44 243 LEU A C 1
ATOM 1922 O O . LEU A 1 243 ? -1.521 -8.268 -15.488 1.00 87.44 243 LEU A O 1
ATOM 1926 N N . TYR A 1 244 ? -2.166 -7.198 -13.610 1.00 88.00 244 TYR A N 1
ATOM 1927 C CA . TYR A 1 244 ? -2.991 -6.182 -14.234 1.00 88.00 244 TYR A CA 1
ATOM 1928 C C . TYR A 1 244 ? -2.339 -4.824 -14.037 1.00 88.00 244 TYR A C 1
ATOM 1930 O O . TYR A 1 244 ? -1.894 -4.517 -12.934 1.00 88.00 244 TYR A O 1
ATOM 1938 N N . LEU A 1 245 ? -2.290 -4.023 -15.094 1.00 86.88 245 LEU A N 1
ATOM 1939 C CA . LEU A 1 245 ? -1.797 -2.648 -15.072 1.00 86.88 245 LEU A CA 1
ATOM 1940 C C . LEU A 1 245 ? -2.923 -1.741 -15.548 1.00 86.88 245 LEU A C 1
ATOM 1942 O O . LEU A 1 245 ? -3.584 -2.064 -16.530 1.00 86.88 245 LEU A O 1
ATOM 1946 N N . VAL A 1 246 ? -3.140 -0.621 -14.873 1.00 85.31 246 VAL A N 1
ATOM 1947 C CA . VAL A 1 246 ? -4.224 0.308 -15.196 1.00 85.31 246 VAL A CA 1
ATOM 1948 C C . VAL A 1 246 ? -3.635 1.665 -15.542 1.00 85.31 246 VAL A C 1
ATOM 1950 O O . VAL A 1 246 ? -2.915 2.260 -14.738 1.00 85.31 246 VAL A O 1
ATOM 1953 N N . GLU A 1 247 ? -3.936 2.148 -16.741 1.00 85.50 247 GLU A N 1
ATOM 1954 C CA . GLU A 1 247 ? -3.583 3.490 -17.204 1.00 85.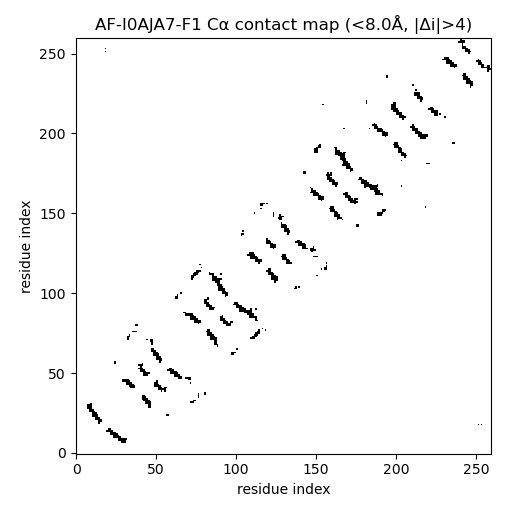50 247 GLU A CA 1
ATOM 1955 C C . GLU A 1 247 ? -4.431 4.583 -16.547 1.00 85.50 247 GLU A C 1
ATOM 1957 O O . GLU A 1 247 ? -5.518 4.339 -16.022 1.00 85.50 247 GLU A O 1
ATOM 1962 N N . SER A 1 248 ? -3.963 5.828 -16.649 1.00 76.44 248 SER A N 1
ATOM 1963 C CA . SER A 1 248 ? -4.697 7.006 -16.173 1.00 76.44 248 SER A CA 1
ATOM 1964 C C . SER A 1 248 ? -6.049 7.242 -16.847 1.00 76.44 248 SER A C 1
ATOM 1966 O O . SER A 1 248 ? -6.939 7.830 -16.240 1.00 76.44 248 SER A O 1
ATOM 1968 N N . ASN A 1 249 ? -6.234 6.746 -18.070 1.00 77.94 249 ASN A N 1
ATOM 1969 C CA . ASN A 1 249 ? -7.501 6.790 -18.805 1.00 77.94 249 ASN A CA 1
ATOM 1970 C C . ASN A 1 249 ? -8.435 5.598 -18.492 1.00 77.94 249 ASN A C 1
ATOM 1972 O O . ASN A 1 249 ? -9.498 5.490 -19.100 1.00 77.94 249 ASN A O 1
ATOM 1976 N N . GLY A 1 250 ? -8.041 4.697 -17.583 1.00 76.25 250 GLY A N 1
ATOM 1977 C CA . GLY A 1 250 ? -8.819 3.521 -17.191 1.00 76.25 250 GLY A CA 1
ATOM 1978 C C . GLY A 1 250 ? -8.614 2.274 -18.058 1.00 76.25 250 GLY A C 1
ATOM 1979 O O . GLY A 1 250 ? -9.249 1.254 -17.793 1.00 76.25 250 GLY A O 1
ATOM 1980 N N . VAL A 1 251 ? -7.735 2.305 -19.067 1.00 82.19 251 VAL A N 1
ATOM 1981 C CA . VAL A 1 251 ? -7.391 1.101 -19.840 1.00 82.19 251 VAL A CA 1
ATOM 1982 C C . VAL A 1 251 ? -6.666 0.101 -18.940 1.00 82.19 251 VAL A C 1
ATOM 1984 O O . VAL A 1 251 ? -5.687 0.438 -18.274 1.00 82.19 251 VAL A O 1
ATOM 1987 N N . VAL A 1 252 ? -7.145 -1.144 -18.944 1.00 85.12 252 VAL A N 1
ATOM 1988 C CA . VAL A 1 252 ? -6.576 -2.248 -18.166 1.00 85.12 252 VAL A CA 1
ATOM 1989 C C . VAL A 1 252 ? -5.803 -3.185 -19.088 1.00 85.12 252 VAL A C 1
ATOM 1991 O O . VAL A 1 252 ? -6.356 -3.754 -20.028 1.00 85.12 252 VAL A O 1
ATOM 1994 N N . TYR A 1 253 ? -4.531 -3.397 -18.778 1.00 84.69 253 TYR A N 1
ATOM 1995 C CA . TYR A 1 253 ? -3.680 -4.410 -19.389 1.00 84.69 253 TYR A CA 1
ATOM 1996 C C . TYR A 1 253 ? -3.588 -5.621 -18.483 1.00 84.69 253 TYR A C 1
ATOM 1998 O O . TYR A 1 253 ? -3.578 -5.487 -17.263 1.00 84.69 253 TYR A O 1
ATOM 2006 N N . LYS A 1 254 ? -3.452 -6.798 -19.086 1.00 87.06 254 LYS A N 1
ATOM 2007 C CA . LYS A 1 254 ? -3.235 -8.068 -18.395 1.00 87.06 254 LYS A CA 1
ATOM 2008 C C . LYS A 1 254 ? -1.986 -8.736 -18.955 1.00 87.06 254 LYS A C 1
ATOM 2010 O O . LYS A 1 254 ? -1.773 -8.727 -20.169 1.00 87.06 254 LYS A O 1
ATOM 2015 N N . SER A 1 255 ? -1.169 -9.338 -18.095 1.00 85.31 255 SER A N 1
ATOM 2016 C CA . SER A 1 255 ? -0.027 -10.143 -18.532 1.00 85.31 255 SER A CA 1
ATOM 2017 C C . SER A 1 255 ? -0.478 -11.296 -19.441 1.00 85.31 255 SER A C 1
ATOM 2019 O O . SER A 1 255 ? -1.545 -11.879 -19.258 1.00 85.31 255 SER A O 1
ATOM 2021 N N . LYS A 1 256 ? 0.337 -11.650 -20.445 1.00 85.69 256 LYS A N 1
ATOM 2022 C CA . LYS A 1 256 ? -0.000 -12.739 -21.387 1.00 85.69 256 LYS A CA 1
ATOM 2023 C C . LYS A 1 256 ? -0.043 -14.110 -20.709 1.00 85.69 256 LYS A C 1
ATOM 2025 O O . LYS A 1 256 ? -0.808 -14.979 -21.110 1.00 85.69 256 LYS A O 1
ATOM 2030 N N . GLN A 1 257 ? 0.777 -14.274 -19.681 1.00 84.25 257 GLN A N 1
ATOM 2031 C CA . GLN A 1 257 ? 0.889 -15.475 -18.867 1.00 84.25 257 GLN A CA 1
ATOM 2032 C C . GLN A 1 257 ? 0.899 -15.086 -17.382 1.00 84.25 257 GLN A C 1
ATOM 2034 O O . GLN A 1 257 ? 1.190 -13.921 -17.065 1.00 84.25 257 GLN A O 1
ATOM 2039 N N . PRO A 1 258 ? 0.557 -16.014 -16.475 1.00 84.62 258 PRO A N 1
ATOM 2040 C CA . PRO A 1 258 ? 0.794 -15.824 -15.052 1.00 84.62 258 PRO A CA 1
ATOM 2041 C C . PRO A 1 258 ? 2.281 -15.556 -14.791 1.00 84.62 258 PRO A C 1
ATOM 2043 O O . PRO A 1 258 ? 3.135 -15.962 -15.575 1.00 84.62 258 PRO A O 1
ATOM 2046 N N . LEU A 1 259 ? 2.609 -14.892 -13.684 1.00 78.69 259 LEU A N 1
ATOM 2047 C CA . LEU A 1 259 ? 4.002 -14.621 -13.312 1.00 78.69 259 LEU A CA 1
ATOM 2048 C C . LEU A 1 259 ? 4.786 -15.874 -12.840 1.00 78.69 259 LEU A C 1
ATOM 2050 O O . LEU A 1 259 ? 5.886 -15.722 -12.318 1.00 78.69 259 LEU A O 1
ATOM 2054 N N . PHE A 1 260 ? 4.241 -17.087 -13.040 1.00 68.62 260 PHE A N 1
ATOM 2055 C CA . PHE A 1 260 ? 4.852 -18.410 -12.807 1.00 68.62 260 PHE A CA 1
ATOM 2056 C C . PHE A 1 260 ? 4.231 -19.434 -13.752 1.00 68.62 260 PHE A C 1
ATOM 2058 O O . PHE A 1 260 ? 2.980 -19.433 -13.843 1.00 68.62 260 PHE A O 1
#

Secondary structure (DSSP, 8-state):
------TT-EEEEE-SSSSSS-EEEEEESS-EEEEEEETTEEEEEETTEEEEESSTTS--EEEEE-TT-S-EEEEEE-TTS-EEEEETTEEEEESSSSS--EEEEES--EEEEEE-TTS-EEEEETT--EEEEETTTTEEEE--SS--EEEEEESSSS-EEEEESSS-EEEESSSSSS-EE-S-TT-EEEEEEESSSS-EEEEEE-SSS-EEEEEESSTTSS-EE----S-EEEEEE-TT--EEEEETT--EEE-SS---

InterPro domains:
  IPR015943 WD40/YVTN repeat-like-containing domain superfamily [G3DSA:2.130.10.10] (4-153)
  IPR015943 WD40/YVTN repeat-like-containing domain superfamily [G3DSA:2.130.10.10] (154-257)
  IPR036278 Sialidase superfamily [SSF50939] (156-248)

Nearest PDB structures (foldseek):
  3ott-assembly1_B  TM=7.300E-01  e=2.428E-07  Bacteroides thetaiotaomicron
  4a2l-assembly2_D  TM=6.237E-01  e=1.226E-06  Bacteroides thetaiotaomicron VPI-5482
  5lj5-assembly1_J  TM=7.010E-01  e=7.017E-05  Saccharomyces cerevisiae
  5mq0-assembly1_J  TM=7.328E-01  e=2.614E-04  Saccharomyces cerevisiae
  6jpl-assembly2_C  TM=3.491E-01  e=3.043E-04  Saccharomyces cerevisiae S288C

Organism: Ignavibacterium album (strain DSM 19864 / JCM 16511 / NBRC 101810 / Mat9-16) (NCBI:txid945713)

Solvent-accessible surface area (backbone atoms only — not comparable to full-atom values): 14451 Å² total; per-residue (Å²): 133,88,78,77,72,61,92,62,58,27,75,45,66,49,52,90,69,84,68,79,50,73,43,84,72,48,78,36,84,46,52,69,72,44,74,51,72,60,95,75,25,35,38,38,31,38,56,52,38,35,30,41,11,82,62,77,64,76,51,76,44,80,51,50,71,55,85,96,40,84,38,56,50,30,67,29,74,47,97,85,53,31,39,38,35,13,15,66,49,14,31,34,38,13,83,61,74,52,69,51,76,43,79,56,41,75,87,44,40,24,50,32,43,44,66,44,98,83,65,44,37,38,34,27,33,76,86,16,37,38,28,37,37,42,88,92,78,36,58,73,41,76,51,48,78,100,51,48,42,58,29,68,40,70,82,50,86,30,32,35,39,32,16,13,63,50,53,7,30,33,36,19,77,61,58,37,78,52,76,41,79,53,47,56,73,63,16,24,16,72,36,49,44,74,76,50,99,38,27,29,41,34,34,40,27,65,94,72,86,52,74,44,45,34,41,17,75,54,71,50,80,49,74,45,75,57,94,62,100,62,68,66,71,48,70,49,69,46,97,79,39,31,45,33,40,26,32,79,88,65,55,71,45,67,50,96,55,43,84,115

Sequence (260 aa):
MNDIAPNNSSYLTKSIDGGFNWHLIQSFSNNINGFGSINNKLFLIRGTSFSLSSDKGATWNDLFDIPSANLITSCSFSQNGFIYVSTDKGIFVSKDNGTTLNQISDSTFFVYVSENQDGTLYAIDYDSNLWKADGINYHWTQITDSIAVETIYCISSNELLIGTFRNGIMKSNDGGLHWSNFGFENYQISHLSRLTENMLICRASFGDNNIDMYLSTNNGESWEKLRIEKIINTYGLSPSKYLYLVESNGVVYKSKQPLF

Foldseek 3Di:
DDDPDDPAKDWDWDDPPQPPDIDTQDIDNFDFQDWDDDPCKIWTDGQQWIWIDNPNSNDIDTQDGDPPFRGWQDWEAANQQKIWTFTQA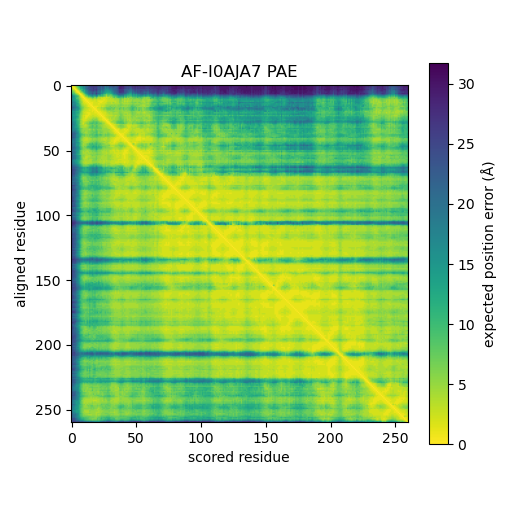AIWIDNPNSNDIDGLTGDFRWNDWYADNVRWIWTATPQQWIWTFDDDNGDIDTLDDPWRFQEKDDLDQFWIWTFTQAQGIWIGRGNRNDIDRQDPHGWGWNDWDDLDNAKIKTWTDHPPPDTWIWITRGNSNDIDTDPDPAAFPDWHADPLQWIWTAGPVGDIDTDPHHPD

Mean predicted aligned error: 7.41 Å